Protein AF-A0A6C0CQD2-F1 (afdb_monomer_lite)

Organism: NCBI:txid1070528

Foldseek 3Di:
DPPPVVVVVVVVVVVVCCVVVVVVVVVVVVVCCCVVPPVDPVVVVVVVVVVVVVVVVVVVVVVVVVCVVCVVVCCVVPPPQADQQKFFAALQDTPDTDHPVCLVVDDPPPDPDQTQKMWGFDADPVHNVATEIAIDRDPVPPDPDDKDFFPKDWPWKWKDFPPDDIDTQDCPPPGHQRIAFHKAPAPSNCSNRPVPDDPVGKMKMWTQIPVRDIDIDINQWIWGGHNVGIDIDGNDPPPPPVPVVVVVVVVVVVVPDPPPPDDDDDDDD

Sequence (269 aa):
MSSNHTETMNQSLHEFFYTVGVATTTGIAYYIWNNFYPITLNRLITDTAWWAVRCQTRATMMYERVENILYPWVTVVLPEKERPDVRFYLNGVEVSSMSYLEALKYEEDDFSEEYNKVTYEIYDDNNKSDKLVMIRDSVNDIMDKGLKKSNVHFISVSLKREGKDDVDIDMSSKGNIYMIGNELFSESFLGWILPDIDLSEDYTISTIDDNVNMVSFSKNQYIVLNENGYDVKTLESKENDEDTEAKKEMEKNNSGLFSWFNTNKAKDE

Radius of gyration: 43.25 Å; chains: 1; bounding box: 119×68×142 Å

pLDDT: mean 73.48, std 16.29, range [35.09, 93.69]

Structure (mmCIF, N/CA/C/O backbone):
data_AF-A0A6C0CQD2-F1
#
_entry.id   AF-A0A6C0CQD2-F1
#
loop_
_atom_site.group_PDB
_atom_site.id
_atom_site.type_symbol
_atom_site.label_atom_id
_atom_site.label_alt_id
_atom_site.label_comp_id
_atom_site.label_asym_id
_atom_site.label_entity_id
_atom_site.label_seq_id
_atom_site.pdbx_PDB_ins_code
_atom_site.Cartn_x
_atom_site.Cartn_y
_atom_site.Cartn_z
_atom_site.occupancy
_atom_site.B_iso_or_equiv
_atom_site.auth_seq_id
_atom_site.auth_comp_id
_atom_site.auth_asym_id
_atom_site.auth_atom_id
_atom_site.pdbx_PDB_model_num
ATOM 1 N N . MET A 1 1 ? 52.582 28.731 -96.181 1.00 54.31 1 MET A N 1
ATOM 2 C CA . MET A 1 1 ? 53.256 28.607 -94.868 1.00 54.31 1 MET A CA 1
ATOM 3 C C . MET A 1 1 ? 52.682 29.638 -93.890 1.00 54.31 1 MET A C 1
ATOM 5 O O . MET A 1 1 ? 53.340 30.625 -93.609 1.00 54.31 1 MET A O 1
ATOM 9 N N . SER A 1 2 ? 51.442 29.460 -93.412 1.00 54.22 2 SER A N 1
ATOM 10 C CA . SER A 1 2 ? 50.810 30.407 -92.463 1.00 54.22 2 SER A CA 1
ATOM 11 C C . SER A 1 2 ? 49.920 29.737 -91.401 1.00 54.22 2 SER A C 1
ATOM 13 O O . SER A 1 2 ? 49.306 30.439 -90.608 1.00 54.22 2 SER A O 1
ATOM 15 N N . SER A 1 3 ? 49.838 28.401 -91.356 1.00 55.06 3 SER A N 1
ATOM 16 C CA . SER A 1 3 ? 48.977 27.671 -90.406 1.00 55.06 3 SER A CA 1
ATOM 17 C C . SER A 1 3 ? 49.651 27.371 -89.060 1.00 55.06 3 SER A C 1
ATOM 19 O O . SER A 1 3 ? 48.969 27.281 -88.046 1.00 55.06 3 SER A O 1
ATOM 21 N N . ASN A 1 4 ? 50.986 27.278 -89.014 1.00 57.78 4 ASN A N 1
ATOM 22 C CA . ASN A 1 4 ? 51.699 26.851 -87.799 1.00 57.78 4 ASN A CA 1
ATOM 23 C C . ASN A 1 4 ? 51.739 27.925 -86.693 1.00 57.78 4 ASN A C 1
ATOM 25 O O . ASN A 1 4 ? 51.901 27.598 -85.519 1.00 57.78 4 ASN A O 1
ATOM 29 N N . HIS A 1 5 ? 51.583 29.208 -87.038 1.00 55.22 5 HIS A N 1
ATOM 30 C CA . HIS A 1 5 ? 51.626 30.294 -86.050 1.00 55.22 5 HIS A CA 1
ATOM 31 C C . HIS A 1 5 ? 50.307 30.467 -85.281 1.00 55.22 5 HIS A C 1
ATOM 33 O O . HIS A 1 5 ? 50.321 30.889 -84.130 1.00 55.22 5 HIS A O 1
ATOM 39 N N . THR A 1 6 ? 49.172 30.111 -85.883 1.00 59.56 6 THR A N 1
ATOM 40 C CA . THR A 1 6 ? 47.850 30.193 -85.240 1.00 59.56 6 THR A CA 1
ATOM 41 C C . THR A 1 6 ? 47.569 29.013 -84.309 1.00 59.56 6 THR A C 1
ATOM 43 O O . THR A 1 6 ? 46.935 29.196 -83.274 1.00 59.56 6 THR A O 1
ATOM 46 N N . GLU A 1 7 ? 48.071 27.814 -84.620 1.00 60.59 7 GLU A N 1
ATOM 47 C CA . GLU A 1 7 ? 47.901 26.638 -83.749 1.00 60.59 7 GLU A CA 1
ATOM 48 C C . GLU A 1 7 ? 48.719 26.748 -82.455 1.00 60.59 7 GLU A C 1
ATOM 50 O O . GLU A 1 7 ? 48.201 26.489 -81.370 1.00 60.59 7 GLU A O 1
ATOM 55 N N . THR A 1 8 ? 49.960 27.230 -82.546 1.00 60.28 8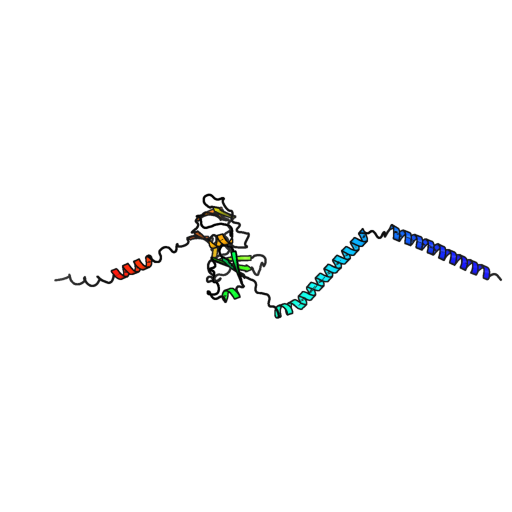 THR A N 1
ATOM 56 C CA . THR A 1 8 ? 50.834 27.465 -81.381 1.00 60.28 8 THR A CA 1
ATOM 57 C C . THR A 1 8 ? 50.307 28.586 -80.473 1.00 60.28 8 THR A C 1
ATOM 59 O O . THR A 1 8 ? 50.384 28.499 -79.244 1.00 60.28 8 THR A O 1
ATOM 62 N N . MET A 1 9 ? 49.687 29.618 -81.055 1.00 61.53 9 MET A N 1
ATOM 63 C CA . MET A 1 9 ? 49.041 30.694 -80.298 1.00 61.53 9 MET A CA 1
ATOM 64 C C . MET A 1 9 ? 47.769 30.214 -79.574 1.00 61.53 9 MET A C 1
ATOM 66 O O . MET A 1 9 ? 47.534 30.596 -78.431 1.00 61.53 9 MET A O 1
ATOM 70 N N . ASN A 1 10 ? 46.980 29.323 -80.183 1.00 68.44 10 ASN A N 1
ATOM 71 C CA . ASN A 1 10 ? 45.805 28.734 -79.531 1.00 68.44 10 ASN A CA 1
ATOM 72 C C . ASN A 1 10 ? 46.169 27.756 -78.405 1.00 68.44 10 ASN A C 1
ATOM 74 O O . ASN A 1 10 ? 45.485 27.738 -77.384 1.00 68.44 10 ASN A O 1
ATOM 78 N N . GLN A 1 11 ? 47.246 26.978 -78.552 1.00 72.31 11 GLN A N 1
ATOM 79 C CA . GLN A 1 11 ? 47.722 26.087 -77.486 1.00 72.31 11 GLN A CA 1
ATOM 80 C C . GLN A 1 11 ? 48.218 26.867 -76.266 1.00 72.31 11 GLN A C 1
ATOM 82 O O . GLN A 1 11 ? 47.790 26.588 -75.151 1.00 72.31 11 GLN A O 1
ATOM 87 N N . SER A 1 12 ? 49.033 27.903 -76.475 1.00 72.62 12 SER A N 1
ATOM 88 C CA . SER A 1 12 ? 49.524 28.746 -75.374 1.00 72.62 12 SER A CA 1
ATOM 89 C C . SER A 1 12 ? 48.408 29.533 -74.674 1.00 72.62 12 SER A C 1
ATOM 91 O O . SER A 1 12 ? 48.418 29.652 -73.450 1.00 72.62 12 SER A O 1
ATOM 93 N N . LEU A 1 13 ? 47.400 30.012 -75.414 1.00 74.75 13 LEU A N 1
ATOM 94 C CA . LEU A 1 13 ? 46.207 30.615 -74.813 1.00 74.75 13 LEU A CA 1
ATOM 95 C C . LEU A 1 13 ? 45.391 29.593 -74.017 1.00 74.75 13 LEU A C 1
ATOM 97 O O . LEU A 1 13 ? 44.947 29.903 -72.914 1.00 74.75 13 LEU A O 1
ATOM 101 N N . HIS A 1 14 ? 45.210 28.377 -74.533 1.00 77.00 14 HIS A N 1
ATOM 102 C CA . HIS A 1 14 ? 44.484 27.327 -73.824 1.00 77.00 14 HIS A CA 1
ATOM 103 C C . HIS A 1 14 ? 45.193 26.916 -72.527 1.00 77.00 14 HIS A C 1
ATOM 105 O O . HIS A 1 14 ? 44.550 26.842 -71.482 1.00 77.00 14 HIS A O 1
ATOM 111 N N . GLU A 1 15 ? 46.514 26.738 -72.561 1.00 77.69 15 GLU A N 1
ATOM 112 C CA . GLU A 1 15 ? 47.328 26.446 -71.376 1.00 77.69 15 GLU A CA 1
ATOM 113 C C . GLU A 1 15 ? 47.281 27.586 -70.353 1.00 77.69 15 GLU A C 1
ATOM 115 O O . GLU A 1 15 ? 47.151 27.336 -69.152 1.00 77.69 15 GLU A O 1
ATOM 120 N N . PHE A 1 16 ? 47.300 28.841 -70.807 1.00 80.56 16 PHE A N 1
ATOM 121 C CA . PHE A 1 16 ? 47.148 30.006 -69.937 1.00 80.56 16 PHE A CA 1
ATOM 122 C C . PHE A 1 16 ? 45.762 30.059 -69.276 1.00 80.56 16 PHE A C 1
ATOM 124 O O . PHE A 1 16 ? 45.661 30.224 -68.061 1.00 80.56 16 PHE A O 1
ATOM 131 N N . PHE A 1 17 ? 44.679 29.856 -70.033 1.00 79.06 17 PHE A N 1
ATOM 132 C CA . PHE A 1 17 ? 43.324 29.821 -69.473 1.00 79.06 17 PHE A CA 1
ATOM 133 C C . PHE A 1 17 ? 43.101 28.628 -68.548 1.00 79.06 17 PHE A C 1
ATOM 135 O O . PHE A 1 17 ? 42.403 28.766 -67.547 1.00 79.06 17 PHE A O 1
ATOM 142 N N . TYR A 1 18 ? 43.701 27.475 -68.838 1.00 79.75 18 TYR A N 1
ATOM 143 C CA . TYR A 1 18 ? 43.581 26.306 -67.978 1.00 79.75 18 TYR A CA 1
ATOM 144 C C . TYR A 1 18 ? 44.344 26.514 -66.670 1.00 79.75 18 TYR A C 1
ATOM 146 O O . TYR A 1 18 ? 43.794 26.307 -65.597 1.00 79.75 18 TYR A O 1
ATOM 154 N N . THR A 1 19 ? 45.580 27.005 -66.727 1.00 80.19 19 THR A N 1
ATOM 155 C CA . THR A 1 19 ? 46.384 27.242 -65.519 1.00 80.19 19 THR A CA 1
ATOM 156 C C . THR A 1 19 ? 45.812 28.363 -64.659 1.00 80.19 19 THR A C 1
ATOM 158 O O . THR A 1 19 ? 45.581 28.158 -63.469 1.00 80.19 19 THR A O 1
ATOM 161 N N . VAL A 1 20 ? 45.507 29.524 -65.243 1.00 83.62 20 VAL A N 1
ATOM 162 C CA . VAL A 1 20 ? 44.958 30.665 -64.497 1.00 83.62 20 VAL A CA 1
ATOM 163 C C . VAL A 1 20 ? 43.510 30.406 -64.089 1.00 83.62 20 VAL A C 1
ATOM 165 O O . VAL A 1 20 ? 43.133 30.686 -62.952 1.00 83.62 20 VAL A O 1
ATOM 168 N N . GLY A 1 21 ? 42.695 29.824 -64.968 1.00 83.88 21 GLY A N 1
ATOM 169 C CA . GLY A 1 21 ? 41.295 29.501 -64.692 1.00 83.88 21 GLY A CA 1
ATOM 170 C C . GLY A 1 21 ? 41.139 28.424 -63.620 1.00 83.88 21 GLY A C 1
ATOM 171 O O . GLY A 1 21 ? 40.360 28.603 -62.685 1.00 83.88 21 GLY A O 1
ATOM 172 N N . VAL A 1 22 ? 41.915 27.338 -63.680 1.00 83.94 22 VAL A N 1
ATOM 173 C CA . VAL A 1 22 ? 41.885 26.293 -62.643 1.00 83.94 22 VAL A CA 1
ATOM 174 C C . VAL A 1 22 ? 42.477 26.810 -61.334 1.00 83.94 22 VAL A C 1
ATOM 176 O O . VAL A 1 22 ? 41.892 26.573 -60.280 1.00 83.94 22 VAL A O 1
ATOM 179 N N . ALA A 1 23 ? 43.575 27.572 -61.358 1.00 81.50 23 ALA A N 1
ATOM 180 C CA . ALA A 1 23 ? 44.154 28.129 -60.133 1.00 81.50 23 ALA A CA 1
ATOM 181 C C . ALA A 1 23 ? 43.205 29.118 -59.436 1.00 81.50 23 ALA A C 1
ATOM 183 O O . ALA A 1 23 ? 43.044 29.065 -58.217 1.00 81.50 23 ALA A O 1
ATOM 184 N N . THR A 1 24 ? 42.529 29.986 -60.193 1.00 85.31 24 THR A N 1
ATOM 185 C CA . THR A 1 24 ? 41.573 30.957 -59.635 1.00 85.31 24 THR A CA 1
ATOM 186 C C . THR A 1 24 ? 40.305 30.284 -59.124 1.00 85.31 24 THR A C 1
ATOM 188 O O . THR A 1 24 ? 39.881 30.571 -58.006 1.00 85.31 24 THR A O 1
ATOM 191 N N . THR A 1 25 ? 39.728 29.342 -59.873 1.00 83.75 25 THR A N 1
ATOM 192 C CA . THR A 1 25 ? 38.547 28.588 -59.415 1.00 83.75 25 THR A CA 1
ATOM 193 C C . THR A 1 25 ? 38.855 27.722 -58.197 1.00 83.75 25 THR A C 1
ATOM 195 O O . THR A 1 25 ? 38.071 27.714 -57.250 1.00 83.75 25 THR A O 1
ATOM 198 N N . THR A 1 26 ? 40.023 27.077 -58.153 1.00 83.25 26 THR A N 1
ATOM 199 C CA . THR A 1 26 ? 40.477 26.315 -56.979 1.00 83.25 26 THR A CA 1
ATOM 200 C C . THR A 1 26 ? 40.723 27.236 -55.784 1.00 83.25 26 THR A C 1
ATOM 202 O O . THR A 1 26 ? 40.314 26.913 -54.673 1.00 83.25 26 THR A O 1
ATOM 205 N N . GLY A 1 27 ? 41.321 28.413 -55.998 1.00 83.38 27 GLY A N 1
ATOM 206 C CA . GLY A 1 27 ? 41.523 29.415 -54.950 1.00 83.38 27 GLY A CA 1
ATOM 207 C C . GLY A 1 27 ? 40.209 29.938 -54.363 1.00 83.38 27 GLY A C 1
ATOM 208 O O . GLY A 1 27 ? 40.076 30.029 -53.144 1.00 83.38 27 GLY A O 1
ATOM 209 N N . ILE A 1 28 ? 39.211 30.210 -55.211 1.00 84.62 28 ILE A N 1
ATOM 210 C CA . ILE A 1 28 ? 37.869 30.632 -54.783 1.00 84.62 28 ILE A CA 1
ATOM 211 C C . ILE A 1 28 ? 37.155 29.493 -54.050 1.00 84.62 28 ILE A C 1
ATOM 213 O O . ILE A 1 28 ? 36.596 29.720 -52.980 1.00 84.62 28 ILE A O 1
ATOM 217 N N . ALA A 1 29 ? 37.203 28.265 -54.570 1.00 81.38 29 ALA A N 1
ATOM 218 C CA . ALA A 1 29 ? 36.599 27.104 -53.921 1.00 81.38 29 ALA A CA 1
ATOM 219 C C . ALA A 1 29 ? 37.232 26.825 -52.548 1.00 81.38 29 ALA A C 1
ATOM 221 O O . ALA A 1 29 ? 36.513 26.600 -51.578 1.00 81.38 29 ALA A O 1
ATOM 222 N N . TYR A 1 30 ? 38.561 26.914 -52.441 1.00 79.06 30 TYR A N 1
ATOM 223 C CA . TYR A 1 30 ? 39.285 26.772 -51.178 1.00 79.06 30 TYR A CA 1
ATOM 224 C C . TYR A 1 30 ? 38.938 27.893 -50.194 1.00 79.06 30 TYR A C 1
ATOM 226 O O . TYR A 1 30 ? 38.686 27.632 -49.019 1.00 79.06 30 TYR A O 1
ATOM 234 N N . TYR A 1 31 ? 38.857 29.138 -50.668 1.00 79.88 31 TYR A N 1
ATOM 235 C CA . TYR A 1 31 ? 38.434 30.273 -49.852 1.00 79.88 31 TYR A CA 1
ATOM 236 C C . TYR A 1 31 ? 36.998 30.099 -49.340 1.00 79.88 31 TYR A C 1
ATOM 238 O O . TYR A 1 31 ? 36.743 30.329 -48.158 1.00 79.88 31 TYR A O 1
ATOM 246 N N . ILE A 1 32 ? 36.072 29.647 -50.190 1.00 77.81 32 ILE A N 1
ATOM 247 C CA . ILE A 1 32 ? 34.683 29.376 -49.804 1.00 77.81 32 ILE A CA 1
ATOM 248 C C . ILE A 1 32 ? 34.623 28.232 -48.790 1.00 77.81 32 ILE A C 1
ATOM 250 O O . ILE A 1 32 ? 33.962 28.363 -47.764 1.00 77.81 32 ILE A O 1
ATOM 254 N N . TRP A 1 33 ? 35.343 27.137 -49.034 1.00 72.50 33 TRP A N 1
ATOM 255 C CA . TRP A 1 33 ? 35.413 26.003 -48.115 1.00 72.50 33 TRP A CA 1
ATOM 256 C C . TRP A 1 33 ? 35.926 26.431 -46.737 1.00 72.50 33 TRP A C 1
ATOM 258 O O . TRP A 1 33 ? 35.296 26.143 -45.724 1.00 72.50 33 TRP A O 1
ATOM 268 N N . ASN A 1 34 ? 37.015 27.197 -46.691 1.00 70.38 34 ASN A N 1
ATOM 269 C CA . ASN A 1 34 ? 37.644 27.580 -45.432 1.00 70.38 34 ASN A CA 1
ATOM 270 C C . ASN A 1 34 ? 36.845 28.645 -44.651 1.00 70.38 34 ASN A C 1
ATOM 272 O O . ASN A 1 34 ? 36.877 28.651 -43.424 1.00 70.38 34 ASN A O 1
ATOM 276 N N . ASN A 1 35 ? 36.108 29.532 -45.337 1.00 70.19 35 ASN A N 1
ATOM 277 C CA . ASN A 1 35 ? 35.350 30.612 -44.686 1.00 70.19 35 ASN A CA 1
ATOM 278 C C . ASN A 1 35 ? 33.881 30.266 -44.400 1.00 70.19 35 ASN A C 1
ATOM 280 O O . ASN A 1 35 ? 33.349 30.705 -43.384 1.00 70.19 35 ASN A O 1
ATOM 284 N N . PHE A 1 36 ? 33.213 29.489 -45.261 1.00 66.00 36 PHE A N 1
ATOM 285 C CA . PHE A 1 36 ? 31.803 29.113 -45.074 1.00 66.00 36 PHE A CA 1
ATOM 286 C C . PHE A 1 36 ? 31.624 27.739 -44.417 1.00 66.00 36 PHE A C 1
ATOM 288 O O . PHE A 1 36 ? 30.579 27.486 -43.815 1.00 66.00 36 PHE A O 1
ATOM 295 N N . TYR A 1 37 ? 32.637 26.868 -44.477 1.00 63.34 37 TYR A N 1
ATOM 296 C CA . TYR A 1 37 ? 32.656 25.577 -43.784 1.00 63.34 37 TYR A CA 1
ATOM 297 C C . TYR A 1 37 ? 33.867 25.454 -42.850 1.00 63.34 37 TYR A C 1
ATOM 299 O O . TYR A 1 37 ? 34.624 24.485 -42.962 1.00 63.34 37 TYR A O 1
ATOM 307 N N . PRO A 1 38 ? 34.067 26.374 -41.884 1.00 63.31 38 PRO A N 1
ATOM 308 C CA . PRO A 1 38 ? 35.044 26.111 -40.847 1.00 63.31 38 PRO A CA 1
ATOM 309 C C . PRO A 1 38 ? 34.589 24.835 -40.134 1.00 63.31 38 PRO A C 1
ATOM 311 O O . PRO A 1 38 ? 33.456 24.755 -39.640 1.00 63.31 38 PRO A O 1
ATOM 314 N N . ILE A 1 39 ? 35.451 23.814 -40.126 1.00 61.75 39 ILE A N 1
ATOM 315 C CA . ILE A 1 39 ? 35.288 22.611 -39.304 1.00 61.75 39 ILE A CA 1
ATOM 316 C C . ILE A 1 39 ? 35.406 23.086 -37.856 1.00 61.75 39 ILE A C 1
ATOM 318 O O . ILE A 1 39 ? 36.454 23.039 -37.221 1.00 61.75 39 ILE A O 1
ATOM 322 N N . THR A 1 40 ? 34.326 23.677 -37.365 1.00 69.44 40 THR A N 1
ATOM 323 C CA . THR A 1 40 ? 34.202 24.133 -35.996 1.00 69.44 40 THR A CA 1
ATOM 324 C C . THR A 1 40 ? 33.937 22.903 -35.154 1.00 69.44 40 THR A C 1
ATOM 326 O O . THR A 1 40 ? 33.114 22.054 -35.509 1.00 69.44 40 THR A O 1
ATOM 329 N N . LEU A 1 41 ? 34.624 22.819 -34.018 1.00 66.12 41 LEU A N 1
ATOM 330 C CA . LEU A 1 41 ? 34.423 21.770 -33.021 1.00 66.12 41 LEU A CA 1
ATOM 331 C C . LEU A 1 41 ? 32.923 21.561 -32.731 1.00 66.12 41 LEU A C 1
ATOM 333 O O . LEU A 1 41 ? 32.447 20.434 -32.676 1.00 66.12 41 LEU A O 1
ATOM 337 N N . ASN A 1 42 ? 32.162 22.656 -32.662 1.00 71.88 42 ASN A N 1
ATOM 338 C CA . ASN A 1 42 ? 30.722 22.647 -32.412 1.00 71.88 42 ASN A CA 1
ATOM 339 C C . ASN A 1 42 ? 29.925 21.869 -33.467 1.00 71.88 42 ASN A C 1
ATOM 341 O O . ASN A 1 42 ? 28.989 21.153 -33.114 1.00 71.88 42 ASN A O 1
ATOM 345 N N . ARG A 1 43 ? 30.289 21.961 -34.752 1.00 76.31 43 ARG A N 1
ATOM 346 C CA . ARG A 1 43 ? 29.594 21.223 -35.813 1.00 76.31 43 ARG A CA 1
ATOM 347 C C . ARG A 1 43 ? 29.916 19.733 -35.757 1.00 76.31 43 ARG A C 1
ATOM 349 O O . ARG A 1 43 ? 29.001 18.926 -35.843 1.00 76.31 43 ARG A O 1
ATOM 356 N N . LEU A 1 44 ? 31.179 19.378 -35.508 1.00 79.88 44 LEU A N 1
ATOM 357 C CA . LEU A 1 44 ? 31.588 17.984 -35.310 1.00 79.88 44 LEU A CA 1
ATOM 358 C C . LEU A 1 44 ? 30.870 17.354 -34.106 1.00 79.88 44 LEU A C 1
ATOM 360 O O . LEU A 1 44 ? 30.371 16.235 -34.204 1.00 79.88 44 LEU A O 1
ATOM 364 N N . ILE A 1 45 ? 30.772 18.088 -32.992 1.00 77.75 45 ILE A N 1
ATOM 365 C CA . ILE A 1 45 ? 30.024 17.664 -31.800 1.00 77.75 45 ILE A CA 1
ATOM 366 C C . ILE A 1 45 ? 28.549 17.451 -32.149 1.00 77.75 45 ILE A C 1
ATOM 368 O O . ILE A 1 45 ? 27.978 16.422 -31.796 1.00 77.75 45 ILE A O 1
ATOM 372 N N . THR A 1 46 ? 27.945 18.388 -32.884 1.00 85.62 46 THR A N 1
ATOM 373 C CA . THR A 1 46 ? 26.529 18.316 -33.274 1.00 85.62 46 THR A CA 1
ATOM 374 C C . THR A 1 46 ? 26.253 17.120 -34.190 1.00 85.62 46 THR A C 1
ATOM 376 O O . THR A 1 46 ? 25.310 16.368 -33.948 1.00 85.62 46 THR A O 1
ATOM 379 N N . ASP A 1 47 ? 27.091 16.891 -35.202 1.00 86.44 47 ASP A N 1
ATOM 380 C CA . ASP A 1 47 ? 26.946 15.761 -36.125 1.00 86.44 47 ASP A CA 1
ATOM 381 C C . ASP A 1 47 ? 27.158 14.417 -35.409 1.00 86.44 47 ASP A C 1
ATOM 383 O O . ASP A 1 47 ? 26.414 13.462 -35.641 1.00 86.44 47 ASP A O 1
ATOM 387 N N . THR A 1 48 ? 28.115 14.356 -34.477 1.00 87.12 48 THR A N 1
ATOM 388 C CA . THR A 1 48 ? 28.365 13.163 -33.651 1.00 87.12 48 THR A CA 1
ATOM 389 C C . THR A 1 48 ? 27.181 12.868 -32.729 1.00 87.12 48 THR A C 1
ATOM 391 O O . THR A 1 48 ? 26.738 11.722 -32.649 1.00 87.12 48 THR A O 1
ATOM 394 N N . ALA A 1 49 ? 26.615 13.894 -32.085 1.00 90.25 49 ALA A N 1
ATOM 395 C CA . ALA A 1 49 ? 25.426 13.757 -31.247 1.00 90.25 49 ALA A CA 1
ATOM 396 C C . ALA A 1 49 ? 24.220 13.257 -32.060 1.00 90.25 49 ALA A C 1
ATOM 398 O O . ALA A 1 49 ? 23.536 12.321 -31.645 1.00 90.25 49 ALA A O 1
ATOM 399 N N . TRP A 1 50 ? 24.001 13.800 -33.261 1.00 92.88 50 TRP A N 1
ATOM 400 C CA . TRP A 1 50 ? 22.951 13.324 -34.165 1.00 92.88 50 TRP A CA 1
ATOM 401 C C . TRP A 1 50 ? 23.127 11.862 -34.566 1.00 92.88 50 TRP A C 1
ATOM 403 O O . TRP A 1 50 ? 22.150 11.110 -34.637 1.00 92.88 50 TRP A O 1
ATOM 413 N N . TRP A 1 51 ? 24.363 11.447 -34.830 1.00 93.69 51 TRP A N 1
ATOM 414 C CA . TRP A 1 51 ? 24.658 10.063 -35.176 1.00 93.69 51 TRP A CA 1
ATOM 415 C C . TRP A 1 51 ? 24.434 9.119 -33.990 1.00 93.69 51 TRP A C 1
ATOM 417 O O . TRP A 1 51 ? 23.834 8.058 -34.162 1.00 93.69 51 TRP A O 1
ATOM 427 N N . ALA A 1 52 ? 24.825 9.535 -32.783 1.00 92.88 52 ALA A N 1
ATOM 428 C CA . ALA A 1 52 ? 24.584 8.788 -31.553 1.00 92.88 52 ALA A CA 1
ATOM 429 C C . ALA A 1 52 ? 23.082 8.576 -31.302 1.00 92.88 52 ALA A C 1
ATOM 431 O O . ALA A 1 52 ? 22.652 7.439 -31.107 1.00 92.88 52 ALA A O 1
ATOM 432 N N . VAL A 1 53 ? 22.269 9.633 -31.421 1.00 91.94 53 VAL A N 1
ATOM 433 C CA . VAL A 1 53 ? 20.804 9.547 -31.274 1.00 91.94 53 VAL A CA 1
ATOM 434 C C . VAL A 1 53 ? 20.195 8.607 -32.319 1.00 91.94 53 VAL A C 1
ATOM 436 O O . VAL A 1 53 ? 19.344 7.774 -31.996 1.00 91.94 53 VAL A O 1
ATOM 439 N N . ARG A 1 54 ? 20.650 8.677 -33.578 1.00 93.06 54 ARG A N 1
ATOM 440 C CA . ARG A 1 54 ? 20.188 7.762 -34.636 1.00 93.06 54 ARG A CA 1
ATOM 441 C C . ARG A 1 54 ? 20.536 6.306 -34.338 1.00 93.06 54 ARG A C 1
ATOM 443 O O . ARG A 1 54 ? 19.694 5.434 -34.555 1.00 93.06 54 ARG A O 1
ATOM 450 N N . CYS A 1 55 ? 21.743 6.039 -33.846 1.00 92.69 55 CYS A N 1
ATOM 451 C CA . CYS A 1 55 ? 22.149 4.698 -33.435 1.00 92.69 55 CYS A CA 1
ATOM 452 C C . CYS A 1 55 ? 21.324 4.182 -32.267 1.00 92.69 55 CYS A C 1
ATOM 454 O O . CYS A 1 55 ? 20.816 3.069 -32.352 1.00 92.69 55 CYS A O 1
ATOM 456 N N . GLN A 1 56 ? 21.131 4.992 -31.228 1.00 93.44 56 GLN A N 1
ATOM 457 C CA . GLN A 1 56 ? 20.307 4.629 -30.079 1.00 93.44 56 GLN A CA 1
ATOM 458 C C . GLN A 1 56 ? 18.876 4.293 -30.509 1.00 93.44 56 GL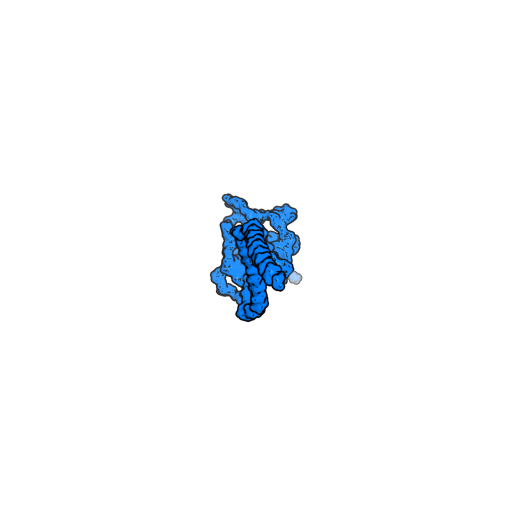N A C 1
ATOM 460 O O . GLN A 1 56 ? 18.340 3.256 -30.127 1.00 93.44 56 GLN A O 1
ATOM 465 N N . THR A 1 57 ? 18.281 5.121 -31.371 1.00 91.19 57 THR A N 1
ATOM 466 C CA . THR A 1 57 ? 16.920 4.894 -31.878 1.00 91.19 57 THR A CA 1
ATOM 467 C C . THR A 1 57 ? 16.832 3.578 -32.654 1.00 91.19 57 THR A C 1
ATOM 469 O O . THR A 1 57 ? 15.936 2.772 -32.418 1.00 91.19 57 THR A O 1
ATOM 472 N N . ARG A 1 58 ? 17.791 3.311 -33.553 1.00 92.50 58 ARG A N 1
ATOM 473 C CA . ARG A 1 58 ? 17.829 2.055 -34.320 1.00 92.50 58 ARG A CA 1
ATOM 474 C C . ARG A 1 58 ? 18.086 0.833 -33.443 1.00 92.50 58 ARG A C 1
ATOM 476 O O . ARG A 1 58 ? 17.474 -0.201 -33.681 1.00 92.50 58 ARG A O 1
ATOM 483 N N . ALA A 1 59 ? 18.968 0.949 -32.454 1.00 92.75 59 ALA A N 1
ATOM 484 C CA . ALA A 1 59 ? 19.247 -0.117 -31.500 1.00 92.75 59 ALA A CA 1
ATOM 485 C C . ALA A 1 59 ? 18.002 -0.446 -30.669 1.00 92.75 59 ALA A C 1
ATOM 487 O O . ALA A 1 59 ? 17.680 -1.617 -30.520 1.00 92.75 59 ALA A O 1
ATOM 488 N N . THR A 1 60 ? 17.260 0.573 -30.225 1.00 89.25 60 THR A N 1
ATOM 489 C CA . THR A 1 60 ? 15.999 0.402 -29.482 1.00 89.25 60 THR A CA 1
ATOM 490 C C . THR A 1 60 ? 14.951 -0.308 -30.341 1.00 89.25 60 THR A C 1
ATOM 492 O O . THR A 1 60 ? 14.424 -1.337 -29.939 1.00 89.25 60 THR A O 1
ATOM 495 N N . MET A 1 61 ? 14.740 0.143 -31.584 1.00 90.25 61 MET A N 1
ATOM 496 C CA . MET A 1 61 ? 13.821 -0.527 -3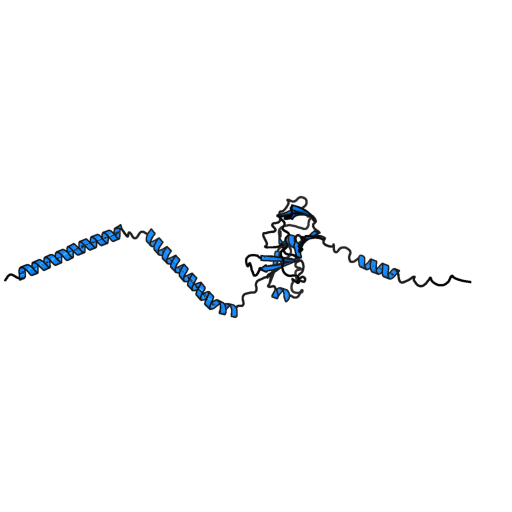2.518 1.00 90.25 61 MET A CA 1
ATOM 497 C C . MET A 1 61 ? 14.234 -1.975 -32.828 1.00 90.25 61 MET A C 1
ATOM 499 O O . MET A 1 61 ? 13.387 -2.838 -33.054 1.00 90.25 61 MET A O 1
ATOM 503 N N . MET A 1 62 ? 15.539 -2.251 -32.904 1.00 93.25 62 MET A N 1
ATOM 504 C CA . MET A 1 62 ? 16.044 -3.605 -33.127 1.00 93.25 62 MET A CA 1
ATOM 505 C C . MET A 1 62 ? 15.849 -4.482 -31.889 1.00 93.25 62 MET A C 1
ATOM 507 O O . MET A 1 62 ? 15.432 -5.627 -32.039 1.00 93.25 62 MET A O 1
ATOM 511 N N . TYR A 1 63 ? 16.102 -3.940 -30.696 1.00 92.19 63 TYR A N 1
ATOM 512 C CA . TYR A 1 63 ? 15.851 -4.601 -29.420 1.00 92.19 63 TYR A CA 1
ATOM 513 C C . TYR A 1 63 ? 14.378 -4.994 -29.294 1.00 92.19 63 TYR A C 1
ATOM 515 O O . TYR A 1 63 ? 14.095 -6.175 -29.150 1.00 92.19 63 TYR A O 1
ATOM 523 N N . GLU A 1 64 ? 13.450 -4.055 -29.496 1.00 87.94 64 GLU A N 1
ATOM 524 C CA . GLU A 1 64 ? 12.006 -4.324 -29.438 1.00 87.94 64 GLU A CA 1
ATOM 525 C C . GLU A 1 64 ? 11.579 -5.405 -30.442 1.00 87.94 64 GLU A C 1
ATOM 527 O O . GLU A 1 64 ? 10.739 -6.252 -30.146 1.00 87.94 64 GLU A O 1
ATOM 532 N N . ARG A 1 65 ? 12.154 -5.425 -31.652 1.00 90.19 65 ARG A N 1
ATOM 533 C CA . ARG A 1 65 ? 11.861 -6.485 -32.633 1.00 90.19 65 ARG A CA 1
ATOM 534 C C . ARG A 1 65 ? 12.372 -7.846 -32.185 1.00 90.19 65 ARG A C 1
ATOM 536 O O . ARG A 1 65 ? 11.662 -8.833 -32.346 1.00 90.19 65 ARG A O 1
ATOM 543 N N . VAL A 1 66 ? 13.602 -7.905 -31.681 1.00 88.50 66 VAL A N 1
ATOM 544 C CA . VAL A 1 66 ? 14.206 -9.151 -31.198 1.00 88.50 66 VAL A CA 1
ATOM 545 C C . VAL A 1 66 ? 13.434 -9.668 -29.989 1.00 88.50 66 VAL A C 1
ATOM 547 O O . VAL A 1 66 ? 13.084 -10.842 -29.959 1.00 88.50 66 VAL A O 1
ATOM 550 N N . GLU A 1 67 ? 13.100 -8.788 -29.050 1.00 86.25 67 GLU A N 1
ATOM 551 C CA . GLU A 1 67 ? 12.273 -9.093 -27.889 1.00 86.25 67 GLU A CA 1
ATOM 552 C C . GLU A 1 67 ? 10.915 -9.649 -28.316 1.00 86.25 67 GLU A C 1
ATOM 554 O O . GLU A 1 67 ? 10.581 -10.755 -27.920 1.00 86.25 67 GLU A O 1
ATOM 559 N N . ASN A 1 68 ? 10.182 -8.986 -29.215 1.00 84.62 68 ASN A N 1
ATOM 560 C CA . ASN A 1 68 ? 8.880 -9.475 -29.688 1.00 84.62 68 ASN A CA 1
ATOM 561 C C . ASN A 1 68 ? 8.950 -10.834 -30.409 1.00 84.62 68 ASN A C 1
ATOM 563 O O . ASN A 1 68 ? 8.012 -11.625 -30.331 1.00 84.62 68 ASN A O 1
ATOM 567 N N . ILE A 1 69 ? 10.046 -11.121 -31.119 1.00 88.88 69 ILE A N 1
ATOM 568 C CA . ILE A 1 69 ? 10.252 -12.424 -31.772 1.00 88.88 69 ILE A CA 1
ATOM 569 C C . ILE A 1 69 ? 10.555 -13.509 -30.735 1.00 88.88 69 ILE A C 1
ATOM 571 O O . ILE A 1 69 ? 10.099 -14.643 -30.886 1.00 88.88 69 ILE A O 1
ATOM 575 N N . LEU A 1 70 ? 11.337 -13.182 -29.705 1.00 85.00 70 LEU A N 1
ATOM 576 C CA . LEU A 1 70 ? 11.773 -14.130 -28.682 1.00 85.00 70 LEU A CA 1
ATOM 577 C C . LEU A 1 70 ? 10.756 -14.305 -27.552 1.00 85.00 70 LEU A C 1
ATOM 579 O O . LEU A 1 70 ? 10.722 -15.374 -26.953 1.00 85.00 70 LEU A O 1
ATOM 583 N N . TYR A 1 71 ? 9.912 -13.312 -27.280 1.00 80.31 71 TYR A N 1
ATOM 584 C CA . TYR A 1 71 ? 8.969 -13.292 -26.161 1.00 80.31 71 TYR A CA 1
ATOM 585 C C . TYR A 1 71 ? 8.057 -14.534 -26.108 1.00 80.31 71 TYR A C 1
ATOM 587 O O . TYR A 1 71 ? 7.968 -15.146 -25.042 1.00 80.31 71 TYR A O 1
ATOM 595 N N . PRO A 1 72 ? 7.478 -15.028 -27.225 1.00 80.62 72 PRO A N 1
ATOM 596 C CA . PRO A 1 72 ? 6.707 -16.275 -27.215 1.00 80.62 72 PRO A CA 1
ATOM 597 C C . PRO A 1 72 ? 7.533 -17.512 -26.834 1.00 80.62 72 PRO A C 1
ATOM 599 O O . PRO A 1 72 ? 7.011 -18.452 -26.250 1.00 80.62 72 PRO A O 1
ATOM 602 N N . TRP A 1 73 ? 8.826 -17.539 -27.15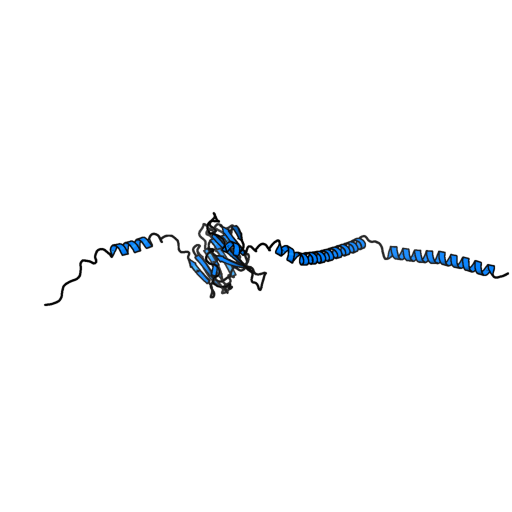9 1.00 79.75 73 TRP A N 1
ATOM 603 C CA . TRP A 1 73 ? 9.706 -18.666 -26.832 1.00 79.75 73 TRP A CA 1
ATOM 604 C C . TRP A 1 73 ? 10.192 -18.601 -25.388 1.00 79.75 73 TRP A C 1
ATOM 606 O O . TRP A 1 73 ? 10.253 -19.623 -24.708 1.00 79.75 73 TRP A O 1
ATOM 616 N N . VAL A 1 74 ? 10.507 -17.394 -24.913 1.00 75.69 74 VAL A N 1
ATOM 617 C CA . VAL A 1 74 ? 10.906 -17.149 -23.526 1.00 75.69 74 VAL A CA 1
ATOM 618 C C . VAL A 1 74 ? 9.765 -17.513 -22.583 1.00 75.69 74 VAL A C 1
ATOM 620 O O . VAL A 1 74 ? 10.006 -18.254 -21.642 1.00 75.69 74 VAL A O 1
ATOM 623 N N . THR A 1 75 ? 8.529 -17.104 -22.878 1.00 72.19 75 THR A N 1
ATOM 624 C CA . THR A 1 75 ? 7.345 -17.404 -22.046 1.00 72.19 75 THR A CA 1
ATOM 625 C C . THR A 1 75 ? 6.977 -18.893 -21.996 1.00 72.19 75 THR A C 1
ATOM 627 O O . THR A 1 75 ? 6.396 -19.343 -21.014 1.00 72.19 75 THR A O 1
ATOM 630 N N . VAL A 1 76 ? 7.340 -19.684 -23.014 1.00 75.88 76 VAL A N 1
ATOM 631 C CA . VAL A 1 76 ? 7.137 -21.147 -23.018 1.00 75.88 76 VAL A CA 1
ATOM 632 C C . VAL A 1 76 ? 8.168 -21.878 -22.152 1.00 75.88 76 VAL A C 1
ATOM 634 O O . VAL A 1 76 ? 7.837 -22.876 -21.517 1.00 75.88 76 VAL A O 1
ATOM 637 N N . VAL A 1 77 ? 9.423 -21.417 -22.139 1.00 77.38 77 VAL A N 1
ATOM 638 C CA . VAL A 1 77 ? 10.516 -22.060 -21.380 1.00 77.38 77 VAL A CA 1
ATOM 639 C C . VAL A 1 77 ? 10.578 -21.553 -19.937 1.00 77.38 77 VAL A C 1
ATOM 641 O O . VAL A 1 77 ? 10.893 -22.308 -19.020 1.00 77.38 77 VAL A O 1
ATOM 644 N N . LEU A 1 78 ? 10.277 -20.275 -19.745 1.00 72.19 78 LEU A N 1
ATOM 645 C CA . LEU A 1 78 ? 10.209 -19.578 -18.473 1.00 72.19 78 LEU A CA 1
ATOM 646 C C . LEU A 1 78 ? 8.800 -18.985 -18.377 1.00 72.19 78 LEU A C 1
ATOM 648 O O . LEU A 1 78 ? 8.599 -17.858 -18.841 1.00 72.19 78 LEU A O 1
ATOM 652 N N . PRO A 1 79 ? 7.819 -19.729 -17.829 1.00 66.12 79 PRO A N 1
ATOM 653 C CA . PRO A 1 79 ? 6.521 -19.140 -17.534 1.00 66.12 79 PRO A CA 1
ATOM 654 C C . PRO A 1 79 ? 6.745 -17.887 -16.687 1.00 66.12 79 PRO A C 1
ATOM 656 O O . PRO A 1 79 ? 7.622 -17.875 -15.815 1.00 66.12 79 PRO A O 1
ATOM 659 N N . GLU A 1 80 ? 6.007 -16.814 -16.987 1.00 64.88 80 GLU A N 1
ATOM 660 C CA . GLU A 1 80 ? 6.089 -15.592 -16.191 1.00 64.88 80 GLU A CA 1
ATOM 661 C C . GLU A 1 80 ? 5.895 -15.970 -14.724 1.00 64.88 80 GLU A C 1
ATOM 663 O O . GLU A 1 80 ? 4.926 -16.647 -14.377 1.00 64.88 80 GLU A O 1
ATOM 668 N N . LYS A 1 81 ? 6.861 -15.589 -13.880 1.00 63.31 81 LYS A N 1
ATOM 669 C CA . LYS A 1 81 ? 6.761 -15.821 -12.442 1.00 63.31 81 LYS A CA 1
ATOM 670 C C . LYS A 1 81 ? 5.436 -15.214 -11.985 1.00 63.31 81 LYS A C 1
ATOM 672 O O . LYS A 1 81 ? 5.204 -14.028 -12.238 1.00 63.31 81 LYS A O 1
ATOM 677 N N . GLU A 1 82 ? 4.582 -16.035 -11.376 1.00 66.69 82 GLU A N 1
ATOM 678 C CA . GLU A 1 82 ? 3.279 -15.584 -10.896 1.00 66.69 82 GLU A CA 1
ATOM 679 C C . GLU A 1 82 ? 3.472 -14.359 -10.000 1.00 66.69 82 GLU A C 1
ATOM 681 O O . GLU A 1 82 ? 4.439 -14.261 -9.234 1.00 66.69 82 GLU A O 1
ATOM 686 N N . ARG A 1 83 ? 2.598 -13.368 -10.175 1.00 69.62 83 ARG A N 1
ATOM 687 C CA . ARG A 1 83 ? 2.710 -12.124 -9.424 1.00 69.62 83 ARG A CA 1
ATOM 688 C C . ARG A 1 83 ? 2.359 -12.401 -7.961 1.00 69.62 83 ARG A C 1
ATOM 690 O O . ARG A 1 83 ? 1.428 -13.163 -7.699 1.00 69.62 83 ARG A O 1
ATOM 697 N N . PRO A 1 84 ? 3.112 -11.825 -7.010 1.00 74.56 84 PRO A N 1
ATOM 698 C CA . PRO A 1 84 ? 2.789 -11.961 -5.603 1.00 74.56 84 PRO A CA 1
ATOM 699 C C . PRO A 1 84 ? 1.572 -11.086 -5.278 1.00 74.56 84 PRO A C 1
ATOM 701 O O . PRO A 1 84 ? 1.709 -9.896 -4.995 1.00 74.56 84 PRO A O 1
ATOM 704 N N . ASP A 1 85 ? 0.388 -11.685 -5.361 1.00 77.25 85 ASP A N 1
ATOM 705 C CA . ASP A 1 85 ? -0.898 -11.021 -5.120 1.00 77.25 85 ASP A CA 1
ATOM 706 C C . ASP A 1 85 ? -1.328 -11.114 -3.645 1.00 77.25 85 ASP A C 1
ATOM 708 O O . ASP A 1 85 ? -2.215 -10.385 -3.205 1.00 77.25 85 ASP A O 1
ATOM 712 N N . VAL A 1 86 ? -0.692 -11.989 -2.860 1.00 77.94 86 VAL A N 1
ATOM 713 C CA . VAL A 1 86 ? -0.958 -12.167 -1.428 1.00 77.94 86 VAL A CA 1
ATOM 714 C C . VAL A 1 86 ? 0.290 -11.808 -0.639 1.00 77.94 86 VAL A C 1
ATOM 716 O O . VAL A 1 86 ? 1.384 -12.294 -0.931 1.00 77.94 86 VAL A O 1
ATOM 719 N N . ARG A 1 87 ? 0.130 -10.956 0.376 1.00 83.06 87 ARG A N 1
ATOM 720 C CA . ARG A 1 87 ? 1.217 -10.565 1.282 1.00 83.06 87 ARG A CA 1
ATOM 721 C C . ARG A 1 87 ? 0.830 -10.787 2.730 1.00 83.06 87 ARG A C 1
ATOM 723 O O . ARG A 1 87 ? -0.278 -10.443 3.142 1.00 83.06 87 ARG A O 1
ATOM 730 N N . PHE A 1 88 ? 1.780 -11.315 3.487 1.00 79.12 88 PHE A N 1
ATOM 731 C CA . PHE A 1 88 ? 1.650 -11.636 4.900 1.00 79.12 88 PHE A CA 1
ATOM 732 C C . PHE A 1 88 ? 2.464 -10.649 5.724 1.00 79.12 88 PHE A C 1
ATOM 734 O O . PHE A 1 88 ? 3.625 -10.369 5.409 1.00 79.12 88 PHE A O 1
ATOM 741 N N . TYR A 1 89 ? 1.853 -10.139 6.789 1.00 78.50 89 TYR A N 1
ATOM 742 C CA . TYR A 1 89 ? 2.471 -9.168 7.678 1.00 78.50 89 TYR A CA 1
ATOM 743 C C . TYR A 1 89 ? 2.473 -9.653 9.125 1.00 78.50 89 TYR A C 1
ATOM 745 O O . TYR A 1 89 ? 1.459 -10.125 9.644 1.00 78.50 89 TYR A O 1
ATOM 753 N N . LEU A 1 90 ? 3.604 -9.437 9.793 1.00 80.25 90 LEU A N 1
ATOM 754 C CA . LEU A 1 90 ? 3.776 -9.607 11.231 1.00 80.25 90 LEU A CA 1
ATOM 755 C C . LEU A 1 90 ? 4.256 -8.281 11.812 1.00 80.25 90 LEU A C 1
ATOM 757 O O . LEU A 1 90 ? 5.278 -7.750 11.382 1.00 80.25 90 LEU A O 1
ATOM 761 N N . ASN A 1 91 ? 3.498 -7.723 12.759 1.00 73.94 91 ASN A N 1
ATOM 762 C CA . ASN A 1 91 ? 3.820 -6.447 13.414 1.00 73.94 91 ASN A CA 1
ATOM 763 C C . ASN A 1 91 ? 4.180 -5.321 12.421 1.00 73.94 91 ASN A C 1
ATOM 765 O O . ASN A 1 91 ? 5.116 -4.558 12.634 1.00 73.94 91 ASN A O 1
ATOM 769 N N . GLY A 1 92 ? 3.466 -5.258 11.293 1.00 71.06 92 GLY A N 1
ATOM 770 C CA . GLY A 1 92 ? 3.679 -4.244 10.258 1.00 71.06 92 GLY A CA 1
ATOM 771 C C . GLY A 1 92 ? 4.780 -4.530 9.237 1.00 71.06 92 GLY A C 1
ATOM 772 O O . GLY A 1 92 ? 4.890 -3.807 8.247 1.00 71.06 92 GLY A O 1
ATOM 773 N N . VAL A 1 93 ? 5.556 -5.598 9.418 1.00 79.56 93 VAL A N 1
ATOM 774 C CA . VAL A 1 93 ? 6.646 -5.988 8.515 1.00 79.56 93 VAL A CA 1
ATOM 775 C C . VAL A 1 93 ? 6.175 -7.091 7.569 1.00 79.56 93 VAL A C 1
ATOM 777 O O . VAL A 1 93 ? 5.525 -8.040 7.998 1.00 79.56 93 VAL A O 1
ATOM 780 N N . GLU A 1 94 ? 6.473 -6.955 6.271 1.00 82.69 94 GLU A N 1
ATOM 781 C CA . GLU A 1 94 ? 6.177 -7.987 5.264 1.00 82.69 94 GLU A CA 1
ATOM 782 C C . GLU A 1 94 ? 7.089 -9.199 5.506 1.00 82.69 94 GLU A C 1
ATOM 784 O O . GLU A 1 94 ? 8.306 -9.092 5.353 1.00 82.69 94 GLU A O 1
ATOM 789 N N . VAL A 1 95 ? 6.506 -10.333 5.904 1.00 83.19 95 VAL A N 1
ATOM 790 C CA . VAL A 1 95 ? 7.241 -11.582 6.190 1.00 83.19 95 VAL A CA 1
ATOM 791 C C . VAL A 1 95 ? 7.342 -12.443 4.939 1.00 83.19 95 VAL A C 1
ATOM 793 O O . VAL A 1 95 ? 8.373 -13.059 4.674 1.00 83.19 95 VAL A O 1
ATOM 796 N N . SER A 1 96 ? 6.269 -12.481 4.151 1.00 80.75 96 SER A N 1
ATOM 797 C CA . SER A 1 96 ? 6.181 -13.321 2.964 1.00 80.75 96 SER A CA 1
ATOM 798 C C . SER A 1 96 ? 5.232 -12.724 1.938 1.00 80.75 96 SER A C 1
ATOM 800 O O . SER A 1 96 ? 4.264 -12.039 2.280 1.00 80.75 96 SER A O 1
ATOM 802 N N . SER A 1 97 ? 5.498 -13.013 0.670 1.00 82.75 97 SER A N 1
ATOM 803 C CA . SER A 1 97 ? 4.611 -12.686 -0.435 1.00 82.75 97 SER A CA 1
ATOM 804 C C . SER A 1 97 ? 4.624 -13.802 -1.473 1.00 82.75 97 SER A C 1
ATOM 806 O O . SER A 1 97 ? 5.675 -14.337 -1.827 1.00 82.75 97 SER A O 1
ATOM 808 N N . MET A 1 98 ? 3.434 -14.190 -1.923 1.00 81.56 98 MET A N 1
ATOM 809 C CA . MET A 1 98 ? 3.222 -15.342 -2.801 1.00 81.56 98 MET A CA 1
ATOM 810 C C . MET A 1 98 ? 2.039 -15.101 -3.733 1.00 81.56 98 MET A C 1
ATOM 812 O O . MET A 1 98 ? 1.263 -14.156 -3.546 1.00 81.56 98 MET A O 1
ATOM 816 N N . SER A 1 99 ? 1.907 -15.934 -4.763 1.00 78.31 99 SER A N 1
ATOM 817 C CA . SER A 1 99 ? 0.745 -15.850 -5.644 1.00 78.31 99 SER A CA 1
ATOM 818 C C . SER A 1 99 ? -0.524 -16.329 -4.937 1.00 78.31 99 SER A C 1
ATOM 820 O O . SER A 1 99 ? -0.482 -17.092 -3.971 1.00 78.31 99 SER A O 1
ATOM 822 N N . TYR A 1 100 ? -1.689 -15.921 -5.439 1.00 72.88 100 TYR A N 1
ATOM 823 C CA . TYR A 1 100 ? -2.964 -16.411 -4.910 1.00 72.88 100 TYR A CA 1
ATOM 824 C C . TYR A 1 100 ? -3.112 -17.939 -5.034 1.00 72.88 100 TYR A C 1
ATOM 826 O O . TYR A 1 100 ? -3.656 -18.590 -4.144 1.00 72.88 100 TYR A O 1
ATOM 834 N N . LEU A 1 101 ? -2.598 -18.535 -6.116 1.00 69.81 101 LEU A N 1
ATOM 835 C CA . LEU A 1 101 ? -2.637 -19.987 -6.313 1.00 69.81 101 LEU A CA 1
ATOM 836 C C . LEU A 1 101 ? -1.707 -20.728 -5.352 1.00 69.81 101 LEU A C 1
ATOM 838 O O . LEU A 1 101 ? -2.025 -21.847 -4.950 1.00 69.81 101 LEU A O 1
ATOM 842 N N . GLU A 1 102 ? -0.574 -20.123 -5.003 1.00 74.56 102 GLU A N 1
ATOM 843 C CA . GLU A 1 102 ? 0.322 -20.625 -3.962 1.00 74.56 102 GLU A CA 1
ATOM 844 C C . GLU A 1 102 ? -0.340 -20.523 -2.583 1.00 74.56 102 GLU A C 1
ATOM 846 O O . GLU A 1 102 ? -0.336 -21.508 -1.851 1.00 74.56 102 GLU A O 1
ATOM 851 N N . ALA A 1 103 ? -1.010 -19.404 -2.281 1.00 72.31 103 ALA A N 1
ATOM 852 C CA . ALA A 1 103 ? -1.746 -19.215 -1.029 1.00 72.31 103 ALA A CA 1
ATOM 853 C C . ALA A 1 103 ? -2.905 -20.216 -0.855 1.00 72.31 103 ALA A C 1
ATOM 855 O O . ALA A 1 103 ? -3.130 -20.712 0.242 1.00 72.31 103 ALA A O 1
ATOM 856 N N . LEU A 1 104 ? -3.620 -20.567 -1.932 1.00 68.50 104 LEU A N 1
ATOM 857 C CA . LEU A 1 104 ? -4.696 -21.570 -1.893 1.00 68.50 104 LEU A CA 1
ATOM 858 C C . LEU A 1 104 ? -4.209 -23.004 -1.658 1.00 68.50 104 LEU A C 1
ATOM 860 O O . LEU A 1 104 ? -4.974 -23.849 -1.200 1.00 68.50 104 LEU A O 1
ATOM 864 N N . LYS A 1 105 ? -2.974 -23.305 -2.059 1.00 68.31 105 LYS A N 1
ATOM 865 C CA . LYS A 1 105 ? -2.357 -24.629 -1.887 1.00 68.31 105 LYS A CA 1
ATOM 866 C C . LYS A 1 105 ? -1.570 -24.734 -0.586 1.00 68.31 105 LYS A C 1
ATOM 868 O O . LYS A 1 105 ? -0.945 -25.764 -0.351 1.00 68.31 105 LYS A O 1
ATOM 873 N N . TYR A 1 106 ? -1.554 -23.664 0.197 1.00 66.81 106 TYR A N 1
ATOM 874 C CA . TYR A 1 106 ? -0.769 -23.563 1.407 1.00 66.81 106 TYR A CA 1
ATOM 875 C C . TYR A 1 106 ? -1.451 -24.352 2.531 1.00 66.81 106 TYR A C 1
ATOM 877 O O . TYR A 1 106 ? -2.638 -24.159 2.787 1.00 66.81 106 TYR A O 1
ATOM 885 N N . GLU A 1 107 ? -0.718 -25.259 3.176 1.00 58.59 107 GLU A N 1
ATOM 886 C CA . GLU A 1 107 ? -1.180 -25.975 4.371 1.00 58.59 107 GLU A CA 1
ATOM 887 C C . GLU A 1 107 ? -0.759 -25.177 5.622 1.00 58.59 107 GLU A C 1
ATOM 889 O O . GLU A 1 107 ? 0.313 -24.573 5.641 1.00 58.59 107 GLU A O 1
ATOM 894 N N . GLU A 1 108 ? -1.612 -25.140 6.655 1.00 56.09 108 GLU A N 1
ATOM 895 C CA . GLU A 1 108 ? -1.460 -24.291 7.858 1.00 56.09 108 GLU A CA 1
ATOM 896 C C . GLU A 1 108 ? -0.135 -24.511 8.631 1.00 56.09 108 GLU A C 1
ATOM 898 O O . GLU A 1 108 ? 0.270 -23.646 9.404 1.00 56.09 108 GLU A O 1
ATOM 903 N N . ASP A 1 109 ? 0.571 -25.622 8.391 1.00 54.38 109 ASP A N 1
ATOM 904 C CA . ASP A 1 109 ? 1.739 -26.071 9.166 1.00 54.38 109 ASP A CA 1
ATOM 905 C C . ASP A 1 109 ? 3.103 -25.476 8.728 1.00 54.38 109 ASP A C 1
ATOM 907 O O . ASP A 1 109 ? 4.096 -25.653 9.437 1.00 54.38 109 ASP A O 1
ATOM 911 N N . ASP A 1 110 ? 3.193 -24.768 7.593 1.00 55.19 110 ASP A N 1
ATOM 912 C CA . ASP A 1 110 ? 4.480 -24.283 7.043 1.00 55.19 110 ASP A CA 1
ATOM 913 C C . ASP A 1 110 ? 4.919 -22.889 7.550 1.00 55.19 110 ASP A C 1
ATOM 915 O O . ASP A 1 110 ? 6.076 -22.495 7.366 1.00 55.19 110 ASP A O 1
ATOM 919 N N . PHE A 1 111 ? 4.048 -22.145 8.245 1.00 53.38 111 PHE A N 1
ATOM 920 C CA . PHE A 1 111 ? 4.446 -20.938 8.979 1.00 53.38 111 PHE A CA 1
ATOM 921 C C . PHE A 1 111 ? 4.698 -21.275 10.449 1.00 53.38 111 PHE A C 1
ATOM 923 O O . PHE A 1 111 ? 3.775 -21.449 11.236 1.00 53.38 111 PHE A O 1
ATOM 930 N N . SER A 1 112 ? 5.967 -21.273 10.864 1.00 49.09 112 SER A N 1
ATOM 931 C CA . SER A 1 112 ? 6.322 -21.290 12.291 1.00 49.09 112 SER A CA 1
ATOM 932 C C . SER A 1 112 ? 5.992 -19.976 13.016 1.00 49.09 112 SER A C 1
ATOM 934 O O . SER A 1 112 ? 6.188 -19.884 14.225 1.00 49.09 112 SER A O 1
ATOM 936 N N . GLU A 1 113 ? 5.562 -18.945 12.283 1.00 54.06 113 GLU A N 1
ATOM 937 C CA . GLU A 1 113 ? 5.268 -17.607 12.793 1.00 54.06 113 GLU A CA 1
ATOM 938 C C . GLU A 1 113 ? 3.807 -17.259 12.483 1.00 54.06 113 GLU A C 1
ATOM 940 O O . GLU A 1 113 ? 3.430 -17.123 11.320 1.00 54.06 113 GLU A O 1
ATOM 945 N N . GLU A 1 114 ? 2.989 -17.132 13.532 1.00 65.69 114 GLU A N 1
ATOM 946 C CA . GLU A 1 114 ? 1.631 -16.587 13.452 1.00 65.69 114 GLU A CA 1
ATOM 947 C C . GLU A 1 114 ? 1.695 -15.216 12.763 1.00 65.69 114 GLU A C 1
ATOM 949 O O . GLU A 1 114 ? 2.328 -14.289 13.264 1.00 65.69 114 GLU A O 1
ATOM 954 N N . TYR A 1 115 ? 1.092 -15.078 11.583 1.00 68.19 115 TYR A N 1
ATOM 955 C CA . TYR A 1 115 ? 0.921 -13.779 10.940 1.00 68.19 115 TYR A CA 1
ATOM 956 C C . TYR A 1 115 ? -0.288 -13.070 11.552 1.00 68.19 115 TYR A C 1
ATOM 958 O O . TYR A 1 115 ? -1.321 -13.682 11.810 1.00 68.19 115 TYR A O 1
ATOM 966 N N . ASN A 1 116 ? -0.193 -11.751 11.723 1.00 69.00 116 ASN A N 1
ATOM 967 C CA . ASN A 1 116 ? -1.287 -10.965 12.307 1.00 69.00 116 ASN A CA 1
ATOM 968 C C . ASN A 1 116 ? -2.213 -10.385 11.230 1.00 69.00 116 ASN A C 1
ATOM 970 O O . ASN A 1 116 ? -3.283 -9.870 11.548 1.00 69.00 116 ASN A O 1
ATOM 974 N N . LYS A 1 117 ? -1.777 -10.389 9.961 1.00 73.81 117 LYS A N 1
ATOM 975 C CA . LYS A 1 117 ? -2.496 -9.750 8.856 1.00 73.81 117 LYS A CA 1
ATOM 976 C C . LYS A 1 117 ? -2.155 -10.345 7.498 1.00 73.81 117 LYS A C 1
ATOM 978 O O . LYS A 1 117 ? -0.987 -10.579 7.181 1.00 73.81 117 LYS A O 1
ATOM 983 N N . VAL A 1 118 ? -3.177 -10.438 6.650 1.00 72.12 118 VAL A N 1
ATOM 984 C CA . VAL A 1 118 ? -3.053 -10.794 5.235 1.00 72.12 118 VAL A CA 1
ATOM 985 C C . VAL A 1 118 ? -3.638 -9.680 4.372 1.00 72.12 118 VAL A C 1
ATOM 987 O O . VAL A 1 118 ? -4.711 -9.140 4.657 1.00 72.12 118 VAL A O 1
ATOM 990 N N . THR A 1 119 ? -2.924 -9.310 3.309 1.00 77.56 119 THR A N 1
ATOM 991 C CA . THR A 1 119 ? -3.443 -8.392 2.292 1.00 77.56 119 THR A CA 1
ATOM 992 C C . THR A 1 119 ? -3.502 -9.056 0.932 1.00 77.56 119 THR A C 1
ATOM 994 O O . THR A 1 119 ? -2.508 -9.629 0.482 1.00 77.56 119 THR A O 1
ATOM 997 N N . TYR A 1 120 ? -4.632 -8.882 0.256 1.00 75.25 120 TYR A N 1
ATOM 998 C CA . TYR A 1 120 ? -4.814 -9.278 -1.135 1.00 75.25 120 TYR A CA 1
ATOM 999 C C . TYR A 1 120 ? -4.708 -8.044 -2.022 1.00 75.25 120 TYR A C 1
ATOM 1001 O O . TYR A 1 120 ? -5.468 -7.085 -1.864 1.00 75.25 120 TYR A O 1
ATOM 1009 N N . GLU A 1 121 ? -3.753 -8.066 -2.941 1.00 76.31 121 GLU A N 1
ATOM 1010 C CA . GLU A 1 121 ? -3.508 -7.017 -3.919 1.00 76.31 121 GLU A CA 1
ATOM 1011 C C . GLU A 1 121 ? -4.195 -7.399 -5.219 1.00 76.31 121 GLU A C 1
ATOM 1013 O O . GLU A 1 121 ? -3.798 -8.340 -5.899 1.00 76.31 121 GLU A O 1
ATOM 1018 N N . ILE A 1 122 ? -5.256 -6.675 -5.554 1.00 72.25 122 ILE A N 1
ATOM 1019 C CA . ILE A 1 122 ? -6.084 -6.993 -6.706 1.00 72.25 122 ILE A CA 1
ATOM 1020 C C . ILE A 1 122 ? -6.013 -5.829 -7.677 1.00 72.25 122 ILE A C 1
ATOM 1022 O O . ILE A 1 122 ? -6.269 -4.676 -7.325 1.00 72.25 122 ILE A O 1
ATOM 1026 N N . TYR A 1 123 ? -5.644 -6.133 -8.913 1.00 66.50 123 TYR A N 1
ATOM 1027 C CA . TYR A 1 123 ? -5.610 -5.160 -9.991 1.00 66.50 123 TYR A CA 1
ATOM 1028 C C . TYR A 1 123 ? -6.970 -5.146 -10.684 1.00 66.50 123 TYR A C 1
ATOM 1030 O O . TYR A 1 123 ? -7.501 -6.199 -11.030 1.00 66.50 123 TYR A O 1
ATOM 1038 N N . ASP A 1 124 ? -7.541 -3.960 -10.885 1.00 62.47 124 ASP A N 1
ATOM 1039 C CA . ASP A 1 124 ? -8.722 -3.821 -11.737 1.00 62.47 124 ASP A CA 1
ATOM 1040 C C . ASP A 1 124 ? -8.308 -4.103 -13.190 1.00 62.47 124 ASP A C 1
ATOM 1042 O O . ASP A 1 124 ? -7.456 -3.404 -13.748 1.00 62.47 124 ASP A O 1
ATOM 1046 N N . ASP A 1 125 ? -8.913 -5.117 -13.813 1.00 61.25 125 ASP A N 1
ATOM 1047 C CA . ASP A 1 125 ? -8.660 -5.487 -15.212 1.00 61.25 125 ASP A CA 1
ATOM 1048 C C . ASP A 1 125 ? -8.856 -4.301 -16.172 1.00 61.25 125 ASP A C 1
ATOM 1050 O O . ASP A 1 125 ? -8.192 -4.215 -17.211 1.00 61.25 125 ASP A O 1
ATOM 1054 N N . ASN A 1 126 ? -9.731 -3.353 -15.811 1.00 59.66 126 ASN A N 1
ATOM 1055 C CA . ASN A 1 126 ? -10.000 -2.151 -16.598 1.00 59.66 126 ASN A CA 1
ATOM 1056 C C . ASN A 1 126 ? -8.996 -1.022 -16.337 1.00 59.66 126 ASN A C 1
ATOM 1058 O O . ASN A 1 126 ? -8.799 -0.171 -17.206 1.00 59.66 126 ASN A O 1
ATOM 1062 N N . ASN A 1 127 ? -8.365 -0.997 -15.160 1.00 58.97 127 ASN A N 1
ATOM 1063 C CA . ASN A 1 127 ? -7.438 0.053 -14.760 1.00 58.97 127 ASN A CA 1
ATOM 1064 C C . ASN A 1 127 ? -6.216 -0.524 -14.034 1.00 58.97 127 ASN A C 1
ATOM 1066 O O . ASN A 1 127 ? -6.132 -0.525 -12.807 1.00 58.97 127 ASN A O 1
ATOM 1070 N N . LYS A 1 128 ? -5.220 -0.961 -14.816 1.00 58.25 128 LYS A N 1
ATOM 1071 C CA . LYS A 1 128 ? -3.971 -1.579 -14.325 1.00 58.25 128 LYS A CA 1
ATOM 1072 C C . LYS A 1 128 ? -3.141 -0.702 -13.371 1.00 58.25 128 LYS A C 1
ATOM 1074 O O . LYS A 1 128 ? -2.157 -1.199 -12.827 1.00 58.25 128 LYS A O 1
ATOM 1079 N N . SER A 1 129 ? -3.471 0.582 -13.199 1.00 55.53 129 SER A N 1
ATOM 1080 C CA . SER A 1 129 ? -2.795 1.468 -12.242 1.00 55.53 129 SER A CA 1
ATOM 1081 C C . SER A 1 129 ? -3.339 1.356 -10.821 1.00 55.53 129 SER A C 1
ATOM 1083 O O . SER A 1 129 ? -2.596 1.604 -9.873 1.00 55.53 129 SER A O 1
ATOM 1085 N N . ASP A 1 130 ? -4.614 0.998 -10.663 1.00 59.25 130 ASP A N 1
ATOM 1086 C CA . ASP A 1 130 ? -5.283 1.068 -9.370 1.00 59.25 130 ASP A CA 1
ATOM 1087 C C . ASP A 1 130 ? -5.192 -0.281 -8.672 1.00 59.25 130 ASP A C 1
ATOM 1089 O O . ASP A 1 130 ? -5.866 -1.253 -9.010 1.00 59.25 130 ASP A O 1
ATOM 1093 N N . LYS A 1 131 ? -4.329 -0.314 -7.664 1.00 67.25 131 LYS A N 1
ATOM 1094 C CA . LYS A 1 131 ? -4.169 -1.447 -6.767 1.00 67.25 131 LYS A CA 1
ATOM 1095 C C . LYS A 1 131 ? -5.254 -1.394 -5.694 1.00 67.25 131 LYS A C 1
ATOM 1097 O O . LYS A 1 131 ? -5.228 -0.519 -4.824 1.00 67.25 131 LYS A O 1
ATOM 1102 N N . LEU A 1 132 ? -6.213 -2.308 -5.772 1.00 65.44 132 LEU A N 1
ATOM 1103 C CA . LEU A 1 132 ? -7.207 -2.536 -4.728 1.00 65.44 132 LEU A CA 1
ATOM 1104 C C . LEU A 1 132 ? -6.578 -3.424 -3.657 1.00 65.44 132 LEU A C 1
ATOM 1106 O O . LEU A 1 132 ? -5.917 -4.408 -3.982 1.00 65.44 132 LEU A O 1
ATOM 1110 N N . VAL A 1 133 ? -6.761 -3.072 -2.388 1.00 72.19 133 VAL A N 1
ATOM 1111 C CA . VAL A 1 133 ? -6.184 -3.823 -1.271 1.00 72.19 133 VAL A CA 1
ATOM 1112 C C . VAL A 1 133 ? -7.316 -4.323 -0.391 1.00 72.19 133 VAL A C 1
ATOM 1114 O O . VAL A 1 133 ? -8.047 -3.521 0.192 1.00 72.19 133 VAL A O 1
ATOM 1117 N N . MET A 1 134 ? -7.468 -5.644 -0.292 1.00 73.06 134 MET A N 1
ATOM 1118 C CA . MET A 1 134 ? -8.361 -6.260 0.688 1.00 73.06 134 MET A CA 1
ATOM 1119 C C . MET A 1 134 ? -7.561 -6.628 1.937 1.00 73.06 134 MET A C 1
ATOM 1121 O O . MET A 1 134 ? -6.514 -7.263 1.825 1.00 73.06 134 MET A O 1
ATOM 1125 N N . ILE A 1 135 ? -8.034 -6.206 3.110 1.00 71.44 135 ILE A N 1
ATOM 1126 C CA . ILE A 1 135 ? -7.341 -6.386 4.394 1.00 71.44 135 ILE A CA 1
ATOM 1127 C C . ILE A 1 135 ? -8.188 -7.284 5.287 1.00 71.44 135 ILE A C 1
ATOM 1129 O O . ILE A 1 135 ? -9.364 -6.981 5.505 1.00 71.44 135 ILE A O 1
ATOM 1133 N N . ARG A 1 136 ? -7.586 -8.377 5.769 1.00 69.44 136 ARG A N 1
ATOM 1134 C CA . ARG A 1 136 ? -8.229 -9.390 6.612 1.00 69.44 136 ARG A CA 1
ATOM 1135 C C . ARG A 1 136 ? -7.270 -9.915 7.677 1.00 69.44 136 ARG A C 1
ATOM 1137 O O . ARG A 1 136 ? -6.065 -10.014 7.428 1.00 69.44 136 ARG A O 1
ATOM 1144 N N . ASP A 1 137 ? -7.842 -10.326 8.803 1.00 58.03 137 ASP A N 1
ATOM 1145 C CA . ASP A 1 137 ? -7.118 -10.974 9.901 1.00 58.03 137 ASP A CA 1
ATOM 1146 C C . ASP A 1 137 ? -6.953 -12.500 9.695 1.00 58.03 137 ASP A C 1
ATOM 1148 O O . ASP A 1 137 ? -6.117 -13.118 10.346 1.00 58.03 137 ASP A O 1
ATOM 1152 N N . SER A 1 138 ? -7.685 -13.125 8.757 1.00 59.00 138 SER A N 1
ATOM 1153 C C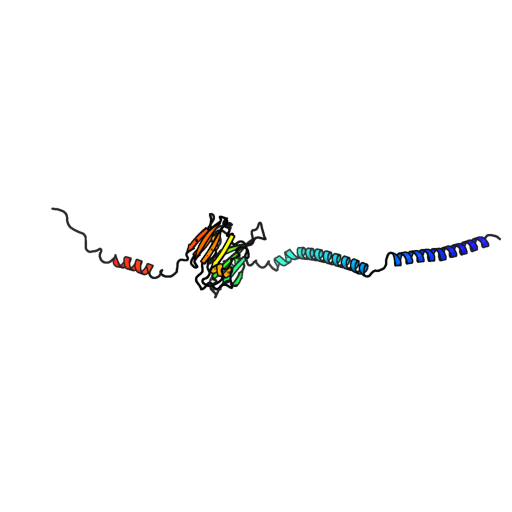A . SER A 1 138 ? -7.573 -14.562 8.443 1.00 59.00 138 SER A CA 1
ATOM 1154 C C . SER A 1 138 ? -7.592 -14.858 6.939 1.00 59.00 138 SER A C 1
ATOM 1156 O O . SER A 1 138 ? -8.239 -14.160 6.155 1.00 59.00 138 SER A O 1
ATOM 1158 N N . VAL A 1 139 ? -6.889 -15.927 6.542 1.00 55.47 139 VAL A N 1
ATOM 1159 C CA . VAL A 1 139 ? -6.843 -16.445 5.161 1.00 55.47 139 VAL A CA 1
ATOM 1160 C C . VAL A 1 139 ? -8.169 -17.100 4.765 1.00 55.47 139 VAL A C 1
ATOM 1162 O O . VAL A 1 139 ? -8.527 -17.057 3.594 1.00 55.47 139 VAL A O 1
ATOM 1165 N N . ASN A 1 140 ? -8.929 -17.644 5.723 1.00 53.62 140 ASN A N 1
ATOM 1166 C CA . ASN A 1 140 ? -10.112 -18.474 5.454 1.00 53.62 140 ASN A CA 1
ATOM 1167 C C . ASN A 1 140 ? -11.313 -17.700 4.878 1.00 53.62 140 ASN A C 1
ATOM 1169 O O . ASN A 1 140 ? -12.196 -18.301 4.267 1.00 53.62 140 ASN A O 1
ATOM 1173 N N . ASP A 1 141 ? -11.320 -16.371 4.988 1.00 54.50 141 ASP A N 1
ATOM 1174 C CA . ASP A 1 141 ? -12.368 -15.507 4.439 1.00 54.50 141 ASP A CA 1
ATOM 1175 C C . ASP A 1 141 ? -12.042 -15.082 2.999 1.00 54.50 141 ASP A C 1
ATOM 1177 O O . ASP A 1 141 ? -11.881 -13.902 2.667 1.00 54.50 141 ASP A O 1
ATOM 1181 N N . ILE A 1 142 ? -11.918 -16.070 2.113 1.00 52.94 142 ILE A N 1
ATOM 1182 C CA . ILE A 1 142 ? -11.643 -15.843 0.694 1.00 52.94 142 ILE A CA 1
ATOM 1183 C C . ILE A 1 142 ? -12.925 -15.397 -0.015 1.00 52.94 142 ILE A C 1
ATOM 1185 O O . ILE A 1 142 ? -13.870 -16.162 -0.142 1.00 52.94 142 ILE A O 1
ATOM 1189 N N . MET A 1 143 ? -12.920 -14.145 -0.489 1.00 54.03 143 MET A N 1
ATOM 1190 C CA . MET A 1 143 ? -13.641 -13.560 -1.641 1.00 54.03 143 MET A CA 1
ATOM 1191 C C . MET A 1 143 ? -14.962 -14.198 -2.132 1.00 54.03 143 MET A C 1
ATOM 1193 O O . MET A 1 143 ? -15.248 -14.192 -3.327 1.00 54.03 143 MET A O 1
ATOM 1197 N N . ASP A 1 144 ? -15.844 -14.635 -1.234 1.00 50.03 144 ASP A N 1
ATOM 1198 C CA . ASP A 1 144 ? -17.179 -15.136 -1.606 1.00 50.03 144 ASP A CA 1
ATOM 1199 C C . ASP A 1 144 ? -18.146 -14.013 -2.041 1.00 50.03 144 ASP A C 1
ATOM 1201 O O . ASP A 1 144 ? -19.257 -14.247 -2.520 1.00 50.03 144 ASP A O 1
ATOM 1205 N N . LYS A 1 145 ? -17.738 -12.749 -1.888 1.00 49.91 145 LYS A N 1
ATOM 1206 C CA . LYS A 1 145 ? -18.538 -11.566 -2.214 1.00 49.91 145 LYS A CA 1
ATOM 1207 C C . LYS A 1 145 ? -17.691 -10.651 -3.085 1.00 49.91 145 LYS A C 1
ATOM 1209 O O . LYS A 1 145 ? -16.745 -10.048 -2.595 1.00 49.91 145 LYS A O 1
ATOM 1214 N N . GLY A 1 146 ? -18.012 -10.603 -4.378 1.00 55.38 146 GLY A N 1
ATOM 1215 C CA . GLY A 1 146 ? -17.253 -9.876 -5.395 1.00 55.38 146 GLY A CA 1
ATOM 1216 C C . GLY A 1 146 ? -16.792 -8.473 -4.982 1.00 55.38 146 GLY A C 1
ATOM 1217 O O . GLY A 1 146 ? -17.424 -7.785 -4.181 1.00 55.38 146 GLY A O 1
ATOM 1218 N N . LEU A 1 147 ? -15.676 -8.053 -5.572 1.00 64.69 147 LEU A N 1
ATOM 1219 C CA . LEU A 1 147 ? -14.982 -6.812 -5.249 1.00 64.69 147 LEU A CA 1
ATOM 1220 C C . LEU A 1 147 ? -15.838 -5.591 -5.571 1.00 64.69 147 LEU A C 1
ATOM 1222 O O . LEU A 1 147 ? -16.096 -5.279 -6.733 1.00 64.69 147 LEU A O 1
ATOM 1226 N N . LYS A 1 148 ? -16.251 -4.874 -4.529 1.00 73.19 148 LYS A N 1
ATOM 1227 C CA . LYS A 1 148 ? -16.955 -3.600 -4.654 1.00 73.19 148 LYS A CA 1
ATOM 1228 C C . LYS A 1 148 ? -16.264 -2.544 -3.798 1.00 73.19 148 LYS A C 1
ATOM 1230 O O . LYS A 1 148 ? -15.909 -2.804 -2.648 1.00 73.19 148 LYS A O 1
ATOM 1235 N N . LYS A 1 149 ? -16.097 -1.348 -4.362 1.00 78.25 149 LYS A N 1
ATOM 1236 C CA . LYS A 1 149 ? -15.625 -0.169 -3.625 1.00 78.25 149 LYS A CA 1
ATOM 1237 C C . LYS A 1 149 ? -16.720 0.299 -2.667 1.00 78.25 149 LYS A C 1
ATOM 1239 O O . LYS A 1 149 ? -17.899 0.265 -3.020 1.00 78.25 149 LYS A O 1
ATOM 1244 N N . SER A 1 150 ? -16.328 0.721 -1.471 1.00 82.19 150 SER A N 1
ATOM 1245 C CA . SER A 1 150 ? -17.222 1.439 -0.567 1.00 82.19 150 SER A CA 1
ATOM 1246 C C . SER A 1 150 ? -17.389 2.878 -1.051 1.00 82.19 150 SER A C 1
ATOM 1248 O O . SER A 1 150 ? -16.488 3.448 -1.666 1.00 82.19 150 SER A O 1
ATOM 1250 N N . ASN A 1 151 ? -18.545 3.471 -0.765 1.00 82.88 151 ASN A N 1
ATOM 1251 C CA . ASN A 1 151 ? -18.772 4.895 -1.011 1.00 82.88 151 ASN A CA 1
ATOM 1252 C C . ASN A 1 151 ? -18.152 5.772 0.089 1.00 82.88 151 ASN A C 1
ATOM 1254 O O . ASN A 1 151 ? -17.974 6.967 -0.119 1.00 82.88 151 ASN A O 1
ATOM 1258 N N . VAL A 1 152 ? -17.804 5.183 1.236 1.00 84.62 152 VAL A N 1
ATOM 1259 C CA . VAL A 1 152 ? -17.229 5.896 2.380 1.00 84.62 152 VAL A CA 1
ATOM 1260 C C . VAL A 1 152 ? -15.794 6.290 2.083 1.00 84.62 152 VAL A C 1
ATOM 1262 O O . VAL A 1 152 ? -14.983 5.441 1.717 1.00 84.62 152 VAL A O 1
ATOM 1265 N N . HIS A 1 153 ? -15.475 7.557 2.327 1.00 85.75 153 HIS A N 1
ATOM 1266 C CA . HIS A 1 153 ? -14.110 8.064 2.288 1.00 85.75 153 HIS A CA 1
ATOM 1267 C C . HIS A 1 153 ? -13.827 8.837 3.573 1.00 85.75 153 HIS A C 1
ATOM 1269 O O . HIS A 1 153 ? -14.624 9.672 3.989 1.00 85.75 153 HIS A O 1
ATOM 1275 N N . PHE A 1 154 ? -12.684 8.568 4.201 1.00 87.62 154 PHE A N 1
ATOM 1276 C CA . PHE A 1 154 ? -12.243 9.334 5.367 1.00 87.62 154 PHE A CA 1
ATOM 1277 C C . PHE A 1 154 ? -11.357 10.484 4.894 1.00 87.62 154 PHE A C 1
ATOM 1279 O O . PHE A 1 154 ? -10.330 10.251 4.263 1.00 87.62 154 PHE A O 1
ATOM 1286 N N . ILE A 1 155 ? -11.764 11.719 5.188 1.00 87.12 155 ILE A N 1
ATOM 1287 C CA . ILE A 1 155 ? -11.019 12.942 4.861 1.00 87.12 155 ILE A CA 1
ATOM 1288 C C . ILE A 1 155 ? -9.793 13.066 5.765 1.00 87.12 155 ILE A C 1
ATOM 1290 O O . ILE A 1 155 ? -8.721 13.470 5.322 1.00 87.12 155 ILE A O 1
ATOM 1294 N N . SER A 1 156 ? -9.965 12.755 7.048 1.00 90.00 156 SER A N 1
ATOM 1295 C CA . SER A 1 156 ? -8.909 12.854 8.048 1.00 90.00 156 SER A CA 1
ATOM 1296 C C . SER A 1 156 ? -9.057 11.735 9.060 1.00 90.00 156 SER A C 1
ATOM 1298 O O . SER A 1 156 ? -10.164 11.391 9.476 1.00 90.00 156 SER A O 1
ATOM 1300 N N . VAL A 1 157 ? -7.920 11.167 9.438 1.00 92.25 157 VAL A N 1
ATOM 1301 C CA . VAL A 1 157 ? -7.805 10.133 10.453 1.00 92.25 157 VAL A CA 1
ATOM 1302 C C . VAL A 1 157 ? -6.613 10.509 11.316 1.00 92.25 157 VAL A C 1
ATOM 1304 O O . VAL A 1 157 ? -5.512 10.679 10.799 1.00 92.25 157 VAL A O 1
ATOM 1307 N N . SER A 1 158 ? -6.830 10.623 12.621 1.00 93.19 158 SER A N 1
ATOM 1308 C CA .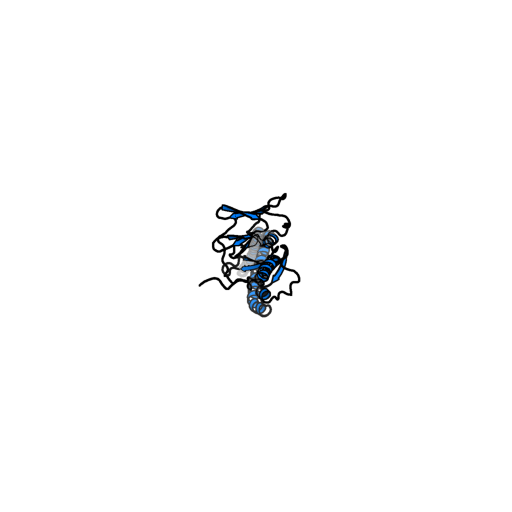 SER A 1 158 ? -5.774 10.892 13.597 1.00 93.19 158 SER A CA 1
ATOM 1309 C C . SER A 1 158 ? -5.805 9.859 14.716 1.00 93.19 158 SER A C 1
ATOM 1311 O O . SER A 1 158 ? -6.867 9.497 15.226 1.00 93.19 158 SER A O 1
ATOM 1313 N N . LEU A 1 159 ? -4.624 9.386 15.096 1.00 92.81 159 LEU A N 1
ATOM 1314 C CA . LEU A 1 159 ? -4.381 8.511 16.231 1.00 92.81 159 LEU A CA 1
ATOM 1315 C C . LEU A 1 159 ? -3.875 9.352 17.401 1.00 92.81 159 LEU A C 1
ATOM 1317 O O . LEU A 1 159 ? -2.827 9.991 17.305 1.00 92.81 159 LEU A O 1
ATOM 1321 N N . LYS A 1 160 ? -4.596 9.309 18.518 1.00 91.81 160 LYS A N 1
ATOM 1322 C CA . LYS A 1 160 ? -4.246 10.007 19.756 1.00 91.81 160 LYS A CA 1
ATOM 1323 C C . LYS A 1 160 ? -3.800 9.007 20.808 1.00 91.81 160 LYS A C 1
ATOM 1325 O O . LYS A 1 160 ? -4.506 8.033 21.071 1.00 91.81 160 LYS A O 1
ATOM 1330 N N . ARG A 1 161 ? -2.648 9.268 21.420 1.00 89.69 161 ARG A N 1
ATOM 1331 C CA . ARG A 1 161 ? -2.064 8.469 22.506 1.00 89.69 161 ARG A CA 1
ATOM 1332 C C . ARG A 1 161 ? -1.818 9.365 23.709 1.00 89.69 161 ARG A C 1
ATOM 1334 O O . ARG A 1 161 ? -1.449 10.527 23.550 1.00 89.69 161 ARG A O 1
ATOM 1341 N N . GLU A 1 162 ? -2.035 8.841 24.908 1.00 85.25 162 GLU A N 1
ATOM 1342 C CA . GLU A 1 162 ? -1.887 9.642 26.121 1.00 85.25 162 GLU A CA 1
ATOM 1343 C C . GLU A 1 162 ? -0.435 10.123 26.289 1.00 85.25 162 GLU A C 1
ATOM 1345 O O . GLU A 1 162 ? 0.512 9.341 26.255 1.00 85.25 162 GLU A O 1
ATOM 1350 N N . GLY A 1 163 ? -0.247 11.439 26.429 1.00 80.25 163 GLY A N 1
ATOM 1351 C CA . GLY A 1 163 ? 1.076 12.041 26.630 1.00 80.25 163 GLY A CA 1
ATOM 1352 C C . GLY A 1 163 ? 2.006 12.034 25.407 1.00 80.25 163 GLY A C 1
ATOM 1353 O O . GLY A 1 163 ? 3.179 12.380 25.555 1.00 80.25 163 GLY A O 1
ATOM 1354 N N . LYS A 1 164 ? 1.509 11.671 24.218 1.00 86.75 164 LYS A N 1
ATOM 1355 C CA . LYS A 1 164 ? 2.250 11.693 22.945 1.00 86.75 164 LYS A CA 1
ATOM 1356 C C . LYS A 1 164 ? 1.557 12.617 21.940 1.00 86.75 164 LYS A C 1
ATOM 1358 O O . LYS A 1 164 ? 0.385 12.946 22.099 1.00 86.75 164 LYS A O 1
ATOM 1363 N N . ASP A 1 165 ? 2.293 13.032 20.912 1.00 87.00 165 ASP A N 1
ATOM 1364 C CA . ASP A 1 165 ? 1.736 13.842 19.828 1.00 87.00 165 ASP A CA 1
ATOM 1365 C C . ASP A 1 165 ? 0.718 13.038 19.000 1.00 87.00 165 ASP A C 1
ATOM 1367 O O . ASP A 1 165 ? 0.887 11.830 18.783 1.00 87.00 165 ASP A O 1
ATOM 1371 N N . ASP A 1 166 ? -0.328 13.728 18.536 1.00 88.81 166 ASP A N 1
ATOM 1372 C CA . ASP A 1 166 ? -1.330 13.179 17.621 1.00 88.81 166 ASP A CA 1
ATOM 1373 C C . ASP A 1 166 ? -0.656 12.794 16.292 1.00 88.81 166 ASP A C 1
ATOM 1375 O O . ASP A 1 166 ? 0.125 13.563 15.726 1.00 88.81 166 ASP A O 1
ATOM 1379 N N . VAL A 1 167 ? -0.960 11.597 15.787 1.00 91.38 167 VAL A N 1
ATOM 1380 C CA . VAL A 1 167 ? -0.406 11.084 14.529 1.00 91.38 167 VAL A CA 1
ATOM 1381 C C . VAL A 1 167 ? -1.487 11.059 13.461 1.00 91.38 167 VAL A C 1
ATOM 1383 O O . VAL A 1 167 ? -2.476 10.341 13.600 1.00 91.38 167 VAL A O 1
ATOM 1386 N N . ASP A 1 168 ? -1.271 11.779 12.364 1.00 90.88 168 ASP A N 1
ATOM 1387 C CA . ASP A 1 168 ? -2.142 11.714 11.192 1.00 90.88 168 ASP A CA 1
ATOM 1388 C C . ASP A 1 168 ? -1.870 10.439 10.379 1.00 90.88 168 ASP A C 1
ATOM 1390 O O . ASP A 1 168 ? -0.725 10.112 10.059 1.00 90.88 168 ASP A O 1
ATOM 1394 N N . ILE A 1 169 ? -2.934 9.715 10.031 1.00 89.94 169 ILE A N 1
ATOM 1395 C CA . ILE A 1 169 ? -2.868 8.478 9.249 1.00 89.94 169 ILE A CA 1
ATOM 1396 C C . ILE A 1 169 ? -3.207 8.786 7.787 1.00 89.94 169 ILE A C 1
ATOM 1398 O O . ILE A 1 169 ? -4.337 9.153 7.463 1.00 89.94 169 ILE A O 1
ATOM 1402 N N . ASP A 1 170 ? -2.242 8.581 6.886 1.00 86.12 170 ASP A N 1
ATOM 1403 C CA . ASP A 1 170 ? -2.456 8.728 5.443 1.00 86.12 170 ASP A CA 1
ATOM 1404 C C . ASP A 1 170 ? -3.074 7.464 4.824 1.00 86.12 170 ASP A C 1
ATOM 1406 O O . ASP A 1 170 ? -2.384 6.498 4.481 1.00 86.12 170 ASP A O 1
ATOM 1410 N N . MET A 1 171 ? -4.388 7.525 4.613 1.00 83.56 171 MET A N 1
ATOM 1411 C CA . MET A 1 171 ? -5.211 6.463 4.026 1.00 83.56 171 MET A CA 1
ATOM 1412 C C . MET A 1 171 ? -5.023 6.273 2.509 1.00 83.56 171 MET A C 1
ATOM 1414 O O . MET A 1 171 ? -5.592 5.343 1.940 1.00 83.56 171 MET A O 1
ATOM 1418 N N . SER A 1 172 ? -4.247 7.130 1.835 1.00 76.44 172 SER A N 1
ATOM 1419 C CA . SER A 1 172 ? -4.040 7.082 0.378 1.00 76.44 172 SER A CA 1
ATOM 1420 C C . SER A 1 172 ? -2.724 6.416 -0.044 1.00 76.44 172 SER A C 1
ATOM 1422 O O . SER A 1 172 ? -2.599 5.915 -1.163 1.00 76.44 172 SER A O 1
ATOM 1424 N N . SER A 1 173 ? -1.748 6.359 0.863 1.00 71.50 173 SER A N 1
ATOM 1425 C CA . SER A 1 173 ? -0.360 5.971 0.569 1.00 71.50 173 SER A CA 1
ATOM 1426 C C . SER A 1 173 ? -0.154 4.508 0.147 1.00 71.50 173 SER A C 1
ATOM 1428 O O . SER A 1 173 ? 0.830 4.190 -0.525 1.00 71.50 173 SER A O 1
ATOM 1430 N N . LYS A 1 174 ? -1.054 3.596 0.533 1.00 71.25 174 LYS A N 1
ATOM 1431 C CA . LYS A 1 174 ? -0.870 2.137 0.397 1.00 71.25 174 LYS A CA 1
ATOM 1432 C C . LYS A 1 174 ? -1.830 1.471 -0.600 1.00 71.25 174 LYS A C 1
ATOM 1434 O O . LYS A 1 174 ? -1.974 0.252 -0.584 1.00 71.25 174 LYS A O 1
ATOM 1439 N N . GLY A 1 175 ? -2.434 2.246 -1.500 1.00 72.62 175 GLY A N 1
ATOM 1440 C CA . GLY A 1 175 ? -3.418 1.762 -2.474 1.00 72.62 175 GLY A CA 1
ATOM 1441 C C . GLY A 1 175 ? -4.857 1.962 -2.002 1.00 72.62 175 GLY A C 1
ATOM 1442 O O . GLY A 1 175 ? -5.109 2.620 -0.996 1.00 72.62 175 GLY A O 1
ATOM 1443 N N . ASN A 1 176 ? -5.822 1.423 -2.747 1.00 75.88 176 ASN A N 1
ATOM 1444 C CA . ASN A 1 176 ? -7.232 1.633 -2.438 1.00 75.88 176 ASN A CA 1
ATOM 1445 C C . ASN A 1 176 ? -7.719 0.643 -1.371 1.00 75.88 176 ASN A C 1
ATOM 1447 O O . ASN A 1 176 ? -8.033 -0.509 -1.673 1.00 75.88 176 ASN A O 1
ATOM 1451 N N . ILE A 1 177 ? -7.791 1.128 -0.132 1.00 84.06 177 ILE A N 1
ATOM 1452 C CA . ILE A 1 177 ? -8.261 0.391 1.049 1.00 84.06 177 ILE A CA 1
ATOM 1453 C C . ILE A 1 177 ? -9.771 0.538 1.303 1.00 84.06 177 ILE A C 1
ATOM 1455 O O . ILE A 1 177 ? -10.303 -0.110 2.204 1.00 84.06 177 ILE A O 1
ATOM 1459 N N . TYR A 1 178 ? -10.484 1.347 0.512 1.00 84.88 178 TYR A N 1
ATOM 1460 C CA . TYR A 1 178 ? -11.924 1.589 0.656 1.00 84.88 178 TYR A CA 1
ATOM 1461 C C . TYR A 1 178 ? -12.751 0.524 -0.076 1.00 84.88 178 TYR A C 1
ATOM 1463 O O . TYR A 1 178 ? -13.546 0.816 -0.971 1.00 84.88 178 TYR A O 1
ATOM 1471 N N . MET A 1 179 ? -12.552 -0.738 0.297 1.00 81.38 179 MET A N 1
ATOM 1472 C CA . MET A 1 179 ? -13.275 -1.882 -0.261 1.00 81.38 179 MET A CA 1
ATOM 1473 C C . MET A 1 179 ? -14.318 -2.396 0.726 1.00 81.38 179 MET A C 1
ATOM 1475 O O . MET A 1 179 ? -14.080 -2.441 1.931 1.00 81.38 179 MET A O 1
ATOM 1479 N N . ILE A 1 180 ? -15.480 -2.807 0.218 1.00 81.19 180 ILE A N 1
ATOM 1480 C CA . ILE A 1 180 ? -16.523 -3.407 1.050 1.00 81.19 180 ILE A CA 1
ATOM 1481 C C . ILE A 1 180 ? -15.989 -4.683 1.698 1.00 81.19 180 ILE A C 1
ATOM 1483 O O . ILE A 1 180 ? -15.384 -5.542 1.056 1.00 81.19 180 ILE A O 1
ATOM 1487 N N . GLY A 1 181 ? -16.239 -4.785 2.994 1.00 76.44 181 GLY A N 1
ATOM 1488 C CA . GLY A 1 181 ? -15.772 -5.832 3.870 1.00 76.44 181 GLY A CA 1
ATOM 1489 C C . GLY A 1 181 ? -14.427 -5.535 4.524 1.00 76.44 181 GLY A C 1
ATOM 1490 O O . GLY A 1 181 ? -14.138 -6.212 5.500 1.00 76.44 181 GLY A O 1
ATOM 1491 N N . ASN A 1 182 ? -13.629 -4.564 4.067 1.00 83.75 182 ASN A N 1
ATOM 1492 C CA . ASN A 1 182 ? -12.333 -4.296 4.694 1.00 83.75 182 ASN A CA 1
ATOM 1493 C C . ASN A 1 182 ? -12.472 -3.903 6.163 1.00 83.75 182 ASN A C 1
ATOM 1495 O O . ASN A 1 182 ? -13.327 -3.090 6.527 1.00 83.75 182 ASN A O 1
ATOM 1499 N N . GLU A 1 183 ? -11.564 -4.454 6.960 1.00 86.50 183 GLU A N 1
ATOM 1500 C CA . GLU A 1 183 ? -11.362 -4.106 8.358 1.00 86.50 183 GLU A CA 1
ATOM 1501 C C . GLU A 1 183 ? -10.306 -3.005 8.432 1.00 86.50 183 GLU A C 1
ATOM 1503 O O . GLU A 1 183 ? -9.138 -3.185 8.079 1.00 86.50 183 GLU A O 1
ATOM 1508 N N . LEU A 1 184 ? -10.756 -1.818 8.823 1.00 88.69 184 LEU A N 1
ATOM 1509 C CA . LEU A 1 184 ? -9.930 -0.636 8.981 1.00 88.69 184 LEU A CA 1
ATOM 1510 C C . LEU A 1 184 ? -9.720 -0.361 10.462 1.00 88.69 184 LEU A C 1
ATOM 1512 O O . LEU A 1 184 ? -10.626 -0.524 11.278 1.00 88.69 184 LEU A O 1
ATOM 1516 N N . PHE A 1 185 ? -8.524 0.124 10.782 1.00 90.44 185 PHE A N 1
ATOM 1517 C CA . PHE A 1 185 ? -8.153 0.579 12.121 1.00 90.44 185 PHE A CA 1
ATOM 1518 C C . PHE A 1 185 ? -8.168 -0.488 13.226 1.00 90.44 185 PHE A C 1
ATOM 1520 O O . PHE A 1 185 ? -8.081 -0.130 14.395 1.00 90.44 185 PHE A O 1
ATOM 1527 N N . SER A 1 186 ? -8.214 -1.777 12.876 1.00 87.62 186 SER A N 1
ATOM 1528 C CA . SER A 1 186 ? -7.806 -2.841 13.797 1.00 87.62 186 SER A CA 1
ATOM 1529 C C . SER A 1 186 ? -6.329 -2.679 14.180 1.00 87.62 186 SER A C 1
ATOM 1531 O O . SER A 1 186 ? -5.560 -2.024 13.469 1.00 87.62 186 SER A O 1
ATOM 1533 N N . GLU A 1 187 ? -5.899 -3.293 15.282 1.00 85.00 187 GLU A N 1
ATOM 1534 C CA . GLU A 1 187 ? -4.490 -3.265 15.703 1.00 85.00 187 GLU A CA 1
ATOM 1535 C C . GLU A 1 187 ? -3.561 -3.784 14.590 1.00 85.00 187 GLU A C 1
ATOM 1537 O O . GLU A 1 187 ? -2.576 -3.133 14.236 1.00 85.00 187 GLU A O 1
ATOM 1542 N N . SER A 1 188 ? -3.955 -4.879 13.935 1.00 81.88 188 SER A N 1
ATOM 1543 C CA . SER A 1 188 ? -3.290 -5.433 12.753 1.00 81.88 188 SER A CA 1
ATOM 1544 C C . SER A 1 188 ? -3.232 -4.450 11.575 1.00 81.88 188 SER A C 1
ATOM 1546 O O . SER A 1 188 ? -2.218 -4.351 10.873 1.00 81.88 188 SER A O 1
ATOM 1548 N N . PHE A 1 189 ? -4.302 -3.682 11.340 1.00 86.81 189 PHE A N 1
ATOM 1549 C CA . PHE A 1 189 ? -4.312 -2.633 10.322 1.00 86.81 189 PHE A CA 1
ATOM 1550 C C . PHE A 1 189 ? -3.341 -1.498 10.660 1.00 86.81 189 PHE A C 1
ATOM 1552 O O . PHE A 1 189 ? -2.580 -1.076 9.784 1.00 86.81 189 PHE A O 1
ATOM 1559 N N . LEU A 1 190 ? -3.363 -1.019 11.905 1.00 88.25 190 LEU A N 1
ATOM 1560 C CA . LEU A 1 190 ? -2.519 0.079 12.366 1.00 88.25 190 LEU A CA 1
ATOM 1561 C C . LEU A 1 190 ? -1.041 -0.290 12.333 1.00 88.25 190 LEU A C 1
ATOM 1563 O O . LEU A 1 190 ? -0.251 0.500 11.830 1.00 88.25 190 LEU A O 1
ATOM 1567 N N . GLY A 1 191 ? -0.677 -1.500 12.762 1.00 85.12 191 GLY A N 1
ATOM 1568 C CA . GLY A 1 191 ? 0.701 -1.977 12.652 1.00 85.12 191 GLY A CA 1
ATOM 1569 C C . GLY A 1 191 ? 1.193 -1.968 11.202 1.00 85.12 191 GLY A C 1
ATOM 1570 O O . GLY A 1 191 ? 2.322 -1.596 10.922 1.00 85.12 191 GLY A O 1
ATOM 1571 N N . TRP A 1 192 ? 0.333 -2.293 10.237 1.00 84.38 192 TRP A N 1
ATOM 1572 C CA . TRP A 1 192 ? 0.699 -2.257 8.817 1.00 84.38 192 TRP A CA 1
ATOM 1573 C C . TRP A 1 192 ? 0.837 -0.850 8.227 1.00 84.38 192 TRP A C 1
ATOM 1575 O O . TRP A 1 192 ? 1.737 -0.609 7.420 1.00 84.38 192 TRP A O 1
ATOM 1585 N N . ILE A 1 193 ? -0.065 0.071 8.572 1.00 86.31 193 ILE A N 1
ATOM 1586 C CA . ILE A 1 193 ? -0.025 1.433 8.020 1.00 86.31 193 ILE A CA 1
ATOM 1587 C C . ILE A 1 193 ? 1.000 2.316 8.748 1.00 86.31 193 ILE A C 1
ATOM 1589 O O . ILE A 1 193 ? 1.557 3.229 8.141 1.00 86.31 193 ILE A O 1
ATOM 1593 N N . LEU A 1 194 ? 1.291 2.003 10.013 1.00 88.06 194 LEU A N 1
ATOM 1594 C CA . LEU A 1 194 ? 2.196 2.719 10.909 1.00 88.06 194 LEU A CA 1
ATOM 1595 C C . LEU A 1 194 ? 3.128 1.730 11.650 1.00 88.06 194 LEU A C 1
ATOM 1597 O O . LEU A 1 194 ? 2.998 1.559 12.862 1.00 88.06 194 LEU A O 1
ATOM 1601 N N . PRO A 1 195 ? 4.089 1.090 10.958 1.00 83.75 195 PRO A N 1
ATOM 1602 C CA . PRO A 1 195 ? 4.930 0.036 11.543 1.00 83.75 195 PRO A CA 1
ATOM 1603 C C . PRO A 1 195 ? 5.847 0.513 12.677 1.00 83.75 195 PRO A C 1
ATOM 1605 O O . PRO A 1 195 ? 6.225 -0.276 13.536 1.00 83.75 195 PRO A O 1
ATOM 1608 N N . ASP A 1 196 ? 6.183 1.803 12.715 1.00 84.50 196 ASP A N 1
ATOM 1609 C CA . ASP A 1 196 ? 7.096 2.374 13.715 1.00 84.50 196 ASP A CA 1
ATOM 1610 C C . ASP A 1 196 ? 6.383 2.829 15.004 1.00 84.50 196 ASP A C 1
ATOM 1612 O O . ASP A 1 196 ? 6.999 3.408 15.904 1.00 84.50 196 ASP A O 1
ATOM 1616 N N . ILE A 1 197 ? 5.066 2.628 15.091 1.00 84.81 197 ILE A N 1
ATOM 1617 C CA . ILE A 1 197 ? 4.246 3.100 16.203 1.00 84.81 197 ILE A CA 1
ATOM 1618 C C . ILE A 1 197 ? 4.001 1.975 17.196 1.00 84.81 197 ILE A C 1
ATOM 1620 O O . ILE A 1 197 ? 3.394 0.959 16.883 1.00 84.81 197 ILE A O 1
ATOM 1624 N N . ASP A 1 198 ? 4.414 2.214 18.438 1.00 84.19 198 ASP A N 1
ATOM 1625 C CA . ASP A 1 198 ? 4.022 1.376 19.564 1.00 84.19 198 ASP A CA 1
ATOM 1626 C C . ASP A 1 198 ? 2.526 1.566 19.877 1.00 84.19 198 ASP A C 1
ATOM 1628 O O . ASP A 1 198 ? 2.083 2.682 20.197 1.00 84.19 198 ASP A O 1
ATOM 1632 N N . LEU A 1 199 ? 1.780 0.464 19.743 1.00 84.81 199 LEU A N 1
ATOM 1633 C CA . LEU A 1 199 ? 0.339 0.326 19.975 1.00 84.81 199 LEU A CA 1
ATOM 1634 C C . LEU A 1 199 ? 0.023 -0.373 21.313 1.00 84.81 199 LEU A C 1
ATOM 1636 O O . LEU A 1 199 ? -1.140 -0.677 21.584 1.00 84.81 199 LEU A O 1
ATOM 1640 N N . SER A 1 200 ? 1.029 -0.640 22.157 1.00 83.69 200 SER A N 1
ATOM 1641 C CA . SER A 1 200 ? 0.843 -1.311 23.453 1.00 83.69 200 SER A CA 1
ATOM 1642 C C . SER A 1 200 ? -0.009 -0.497 24.434 1.00 83.69 200 SER A C 1
ATOM 1644 O O . SER A 1 200 ? -0.850 -1.061 25.136 1.00 83.69 200 SER A O 1
ATOM 1646 N N . GLU A 1 201 ? 0.148 0.824 24.427 1.00 84.94 201 GLU A N 1
ATOM 1647 C CA . GLU A 1 201 ? -0.623 1.772 25.235 1.00 84.94 201 GLU A CA 1
ATOM 1648 C C . GLU A 1 201 ? -2.062 1.957 24.722 1.00 84.94 201 GLU A C 1
ATOM 1650 O O . GLU A 1 201 ? -2.392 1.613 23.583 1.00 84.94 201 GLU A O 1
ATOM 1655 N N . ASP A 1 202 ? -2.923 2.537 25.561 1.00 87.75 202 ASP A N 1
ATOM 1656 C CA . ASP A 1 202 ? -4.269 2.932 25.154 1.00 87.75 202 ASP A CA 1
ATOM 1657 C C . ASP A 1 202 ? -4.220 4.075 24.133 1.00 87.75 202 ASP A C 1
ATOM 1659 O O . ASP A 1 202 ? -3.494 5.065 24.277 1.00 87.75 202 ASP A O 1
ATOM 1663 N N . TYR A 1 203 ? -5.034 3.946 23.088 1.00 91.06 203 TYR A N 1
ATOM 1664 C CA . TYR A 1 203 ? -5.157 4.944 22.037 1.00 91.06 203 TYR A CA 1
ATOM 1665 C C . TYR A 1 203 ? -6.611 5.149 21.622 1.00 91.06 203 TYR A C 1
ATOM 1667 O O . TYR A 1 203 ? -7.476 4.285 21.792 1.00 91.06 203 TYR A O 1
ATOM 1675 N N . THR A 1 204 ? -6.878 6.331 21.074 1.00 91.81 204 THR A N 1
ATOM 1676 C CA . THR A 1 204 ? -8.165 6.696 20.478 1.00 91.81 204 THR A CA 1
ATOM 1677 C C . THR A 1 204 ? -7.931 7.137 19.049 1.00 91.81 204 THR A C 1
ATOM 1679 O O . THR A 1 204 ? -7.041 7.941 18.775 1.00 91.81 204 THR A O 1
ATOM 1682 N N . ILE A 1 205 ? -8.755 6.649 18.136 1.00 93.19 205 ILE A N 1
ATOM 1683 C CA . ILE A 1 205 ? -8.725 7.058 16.737 1.00 93.19 205 ILE A CA 1
ATOM 1684 C C . ILE A 1 205 ? -9.880 8.011 16.520 1.00 93.19 205 ILE A C 1
ATOM 1686 O O . ILE A 1 205 ? -10.990 7.748 16.969 1.00 93.19 205 ILE A O 1
ATOM 1690 N N . SER A 1 206 ? -9.613 9.134 15.866 1.00 92.31 206 SER A N 1
ATOM 1691 C CA . SER A 1 206 ? -10.621 10.116 15.482 1.00 92.31 206 SER A CA 1
ATOM 1692 C C . SER A 1 206 ? -10.631 10.254 13.972 1.00 92.31 206 SER A C 1
ATOM 1694 O O . SER A 1 206 ? -9.598 10.505 13.353 1.00 92.31 206 SER A O 1
ATOM 1696 N N . THR A 1 207 ? -11.809 10.085 13.387 1.00 93.06 207 THR A N 1
ATOM 1697 C CA . THR A 1 207 ? -12.025 10.104 11.941 1.00 93.06 207 THR A CA 1
ATOM 1698 C C . THR A 1 207 ? -13.011 11.198 11.569 1.00 93.06 207 THR A C 1
ATOM 1700 O O . THR A 1 207 ? -13.915 11.514 12.343 1.00 93.06 207 THR A O 1
ATOM 1703 N N . ILE A 1 208 ? -12.827 11.773 10.384 1.00 90.69 208 ILE A N 1
ATOM 1704 C CA . ILE A 1 208 ? -13.783 12.662 9.725 1.00 90.69 208 ILE A CA 1
ATOM 1705 C C . ILE A 1 208 ? -14.095 12.038 8.371 1.00 90.69 208 ILE A C 1
ATOM 1707 O O . ILE A 1 208 ? -13.186 11.869 7.555 1.00 90.69 208 ILE A O 1
ATOM 1711 N N . ASP A 1 209 ? -15.354 11.674 8.143 1.00 87.94 209 ASP A N 1
ATOM 1712 C CA . ASP A 1 209 ? -15.800 11.129 6.860 1.00 87.94 209 ASP A CA 1
ATOM 1713 C C . ASP A 1 209 ? -16.140 12.226 5.832 1.00 87.94 209 ASP A C 1
ATOM 1715 O O . ASP A 1 209 ? -16.106 13.427 6.112 1.00 87.94 209 ASP A O 1
ATOM 1719 N N . ASP A 1 210 ? -16.442 11.801 4.609 1.00 87.12 210 ASP A N 1
ATOM 1720 C CA . ASP A 1 210 ? -16.856 12.628 3.474 1.00 87.12 210 ASP A CA 1
ATOM 1721 C C . ASP A 1 210 ? -18.153 13.414 3.716 1.00 87.12 210 ASP A C 1
ATOM 1723 O O . ASP A 1 210 ? -18.373 14.463 3.108 1.00 87.12 210 ASP A O 1
ATOM 1727 N N . ASN A 1 211 ? -18.980 12.944 4.648 1.00 86.62 211 ASN A N 1
ATOM 1728 C CA . ASN A 1 211 ? -20.196 13.602 5.109 1.00 86.62 211 ASN A CA 1
ATOM 1729 C C . ASN A 1 211 ? -19.952 14.505 6.333 1.00 86.62 211 ASN A C 1
ATOM 1731 O O . ASN A 1 211 ? -20.904 15.045 6.899 1.00 86.62 211 ASN A O 1
ATOM 1735 N N . VAL A 1 212 ? -18.686 14.726 6.710 1.00 85.38 212 VAL A N 1
ATOM 1736 C CA . VAL A 1 212 ? -18.254 15.544 7.856 1.00 85.38 212 VAL A CA 1
ATOM 1737 C C . VAL A 1 212 ? -18.745 14.978 9.197 1.00 85.38 212 VAL A C 1
ATOM 1739 O O . VAL A 1 212 ? -18.785 15.679 10.210 1.00 85.38 212 VAL A O 1
ATOM 1742 N N . ASN A 1 213 ? -19.092 13.691 9.247 1.00 87.25 213 ASN A N 1
ATOM 1743 C CA . ASN A 1 213 ? -19.340 13.021 10.512 1.00 87.25 213 ASN A CA 1
ATOM 1744 C C . ASN A 1 213 ? -18.005 12.739 11.187 1.00 87.25 213 ASN A C 1
ATOM 1746 O O . ASN A 1 213 ? -17.070 12.210 10.581 1.00 87.25 213 ASN A O 1
ATOM 1750 N N . MET A 1 214 ? -17.942 13.086 12.467 1.00 88.50 214 MET A N 1
ATOM 1751 C CA . MET A 1 214 ? -16.794 12.806 13.307 1.00 88.50 214 MET A CA 1
ATOM 1752 C C . MET A 1 214 ? -17.093 11.582 14.159 1.00 88.50 214 MET A C 1
ATOM 1754 O O . MET A 1 214 ? -18.047 11.588 14.940 1.00 88.50 214 MET A O 1
ATOM 1758 N N . VAL A 1 215 ? -16.275 10.545 14.015 1.00 88.94 215 VAL A N 1
ATOM 1759 C CA . VAL A 1 215 ? -16.382 9.329 14.822 1.00 88.94 215 VAL A CA 1
ATOM 1760 C C . VAL A 1 215 ? -15.052 9.072 15.498 1.00 88.94 215 VAL A C 1
ATOM 1762 O O . VAL A 1 215 ? -14.008 9.030 14.843 1.00 88.94 215 VAL A O 1
ATOM 1765 N N . SER A 1 216 ? -15.115 8.894 16.815 1.00 90.12 216 SER A N 1
ATOM 1766 C CA . SER A 1 216 ? -13.974 8.519 17.636 1.00 90.12 216 SER A CA 1
ATOM 1767 C C . SER A 1 216 ? -14.238 7.184 18.312 1.00 90.12 216 SER A C 1
ATOM 1769 O O . SER A 1 216 ? -15.333 6.957 18.827 1.00 90.12 216 SER A O 1
ATOM 1771 N N . PHE A 1 217 ? -13.240 6.311 18.311 1.00 90.44 217 PHE A N 1
ATOM 1772 C CA . PHE A 1 217 ? -13.344 4.966 18.866 1.00 90.44 217 PHE A CA 1
ATOM 1773 C C . PHE A 1 217 ? -12.025 4.550 19.525 1.00 90.44 217 PHE A C 1
ATOM 1775 O O . PHE A 1 217 ? -10.959 5.092 19.217 1.00 90.44 217 PHE A O 1
ATOM 1782 N N . SER A 1 218 ? -12.119 3.655 20.507 1.00 90.69 218 SER A N 1
ATOM 1783 C CA . SER A 1 218 ? -10.987 3.233 21.340 1.00 90.69 218 SER A CA 1
ATOM 1784 C C . SER A 1 218 ? -10.235 2.043 20.738 1.00 90.69 218 SER A C 1
ATOM 1786 O O . SER A 1 218 ? -10.703 1.423 19.787 1.00 90.69 218 SER A O 1
ATOM 1788 N N . LYS A 1 219 ? -9.083 1.697 21.327 1.00 87.94 219 LYS A N 1
ATOM 1789 C CA . LYS A 1 219 ? -8.213 0.567 20.945 1.00 87.94 219 LYS A CA 1
ATOM 1790 C C . LYS A 1 219 ? -8.940 -0.753 20.646 1.00 87.94 219 LYS A C 1
ATOM 1792 O O . LYS A 1 219 ? -8.542 -1.476 19.742 1.00 87.94 219 LYS A O 1
ATOM 1797 N N . ASN A 1 220 ? -10.023 -1.056 21.361 1.00 87.12 220 ASN A N 1
ATOM 1798 C CA . ASN A 1 220 ? -10.762 -2.313 21.189 1.00 87.12 220 ASN A CA 1
ATOM 1799 C C . ASN A 1 220 ? -11.826 -2.247 20.088 1.00 87.12 220 ASN A C 1
ATOM 1801 O O . ASN A 1 220 ? -12.671 -3.134 20.002 1.00 87.12 220 ASN A O 1
ATOM 1805 N N . GLN A 1 221 ? -11.849 -1.185 19.288 1.00 89.88 221 GLN A N 1
ATOM 1806 C CA . GLN A 1 221 ? -12.850 -0.966 18.259 1.00 89.88 221 GLN A CA 1
ATOM 1807 C C . GLN A 1 221 ? -12.196 -0.785 16.896 1.00 89.88 221 GLN A C 1
ATOM 1809 O O . GLN A 1 221 ? -11.131 -0.188 16.771 1.00 89.88 221 GLN A O 1
ATOM 1814 N N . TYR A 1 222 ? -12.864 -1.282 15.866 1.00 90.00 222 TYR A N 1
ATOM 1815 C CA . TYR A 1 222 ? -12.420 -1.186 14.483 1.00 90.00 222 TYR A CA 1
ATOM 1816 C C . TYR A 1 222 ? -13.613 -0.932 13.566 1.00 90.00 222 TYR A C 1
ATOM 1818 O O . TYR A 1 222 ? -14.774 -1.099 13.952 1.00 90.00 222 TYR A O 1
ATOM 1826 N N . ILE A 1 223 ? -13.328 -0.506 12.341 1.00 90.56 223 ILE A N 1
ATOM 1827 C CA . ILE A 1 223 ? -14.345 -0.185 11.348 1.00 90.56 223 ILE A CA 1
ATOM 1828 C C . ILE A 1 223 ? -14.425 -1.299 10.310 1.00 90.56 223 ILE A C 1
ATOM 1830 O O . ILE A 1 223 ? -13.411 -1.696 9.744 1.00 90.56 223 ILE A O 1
ATOM 1834 N N . VAL A 1 224 ? -15.641 -1.750 10.002 1.00 88.56 224 VAL A N 1
ATOM 1835 C CA . VAL A 1 224 ? -15.918 -2.626 8.857 1.00 88.56 224 VAL A CA 1
ATOM 1836 C C . VAL A 1 224 ? -16.683 -1.847 7.802 1.00 88.56 224 VAL A C 1
ATOM 1838 O O . VAL A 1 224 ? -17.765 -1.322 8.067 1.00 88.56 224 VAL A O 1
ATOM 1841 N N . LEU A 1 225 ? -16.131 -1.775 6.592 1.00 87.06 225 LEU A N 1
ATOM 1842 C CA . LEU A 1 225 ? -16.797 -1.123 5.467 1.00 87.06 225 LEU A CA 1
ATOM 1843 C C . LEU A 1 225 ? -17.920 -2.003 4.905 1.00 87.06 225 LEU A C 1
ATOM 1845 O O . LEU A 1 225 ? -17.715 -3.181 4.633 1.00 87.06 225 LEU A O 1
ATOM 1849 N N . ASN A 1 226 ? -19.084 -1.417 4.641 1.00 85.81 226 ASN A N 1
ATOM 1850 C CA . ASN A 1 226 ? -20.258 -2.099 4.092 1.00 85.81 226 ASN A CA 1
ATOM 1851 C C . ASN A 1 226 ? -20.790 -1.376 2.845 1.00 85.81 226 ASN A C 1
ATOM 1853 O O . ASN A 1 226 ? -20.351 -0.278 2.515 1.00 85.81 226 ASN A O 1
ATOM 1857 N N . GLU A 1 227 ? -21.784 -1.961 2.164 1.00 82.19 227 GLU A N 1
ATOM 1858 C CA . GLU A 1 227 ? -22.412 -1.335 0.983 1.00 82.19 227 GLU A CA 1
ATOM 1859 C C . GLU A 1 227 ? -23.055 0.030 1.290 1.00 82.19 227 GLU A C 1
ATOM 1861 O O . GLU A 1 227 ? -23.057 0.918 0.440 1.00 82.19 227 GLU A O 1
ATOM 1866 N N . ASN A 1 228 ? -23.567 0.211 2.512 1.00 82.25 228 ASN A N 1
ATOM 1867 C CA . ASN A 1 228 ? -24.322 1.401 2.919 1.00 82.25 228 ASN A CA 1
ATOM 1868 C C . ASN A 1 228 ? -23.512 2.410 3.745 1.00 82.25 228 ASN A C 1
ATOM 1870 O O . ASN A 1 228 ? -24.072 3.414 4.177 1.00 82.25 228 ASN A O 1
ATOM 1874 N N . GLY A 1 229 ? -22.237 2.140 4.028 1.00 86.62 229 GLY A N 1
ATOM 1875 C CA . GLY A 1 229 ? -21.482 2.934 4.991 1.00 86.62 229 GLY A CA 1
ATOM 1876 C C . GLY A 1 229 ? -20.407 2.117 5.690 1.00 86.62 229 GLY A C 1
ATOM 1877 O O . GLY A 1 229 ? -19.653 1.377 5.055 1.00 86.62 229 GLY A O 1
ATOM 1878 N N . TYR A 1 230 ? -20.351 2.246 7.009 1.00 89.12 230 TYR A N 1
ATOM 1879 C CA . TYR A 1 230 ? -19.424 1.514 7.852 1.00 89.12 230 TYR A CA 1
ATOM 1880 C C . TYR A 1 230 ? -20.048 1.197 9.212 1.00 89.12 230 TYR A C 1
ATOM 1882 O O . TYR A 1 230 ? -20.856 1.974 9.717 1.00 89.12 230 TYR A O 1
ATOM 1890 N N . ASP A 1 231 ? -19.645 0.072 9.797 1.00 88.81 231 ASP A N 1
ATOM 1891 C CA . ASP A 1 231 ? -20.016 -0.318 11.156 1.00 88.81 231 ASP A CA 1
ATOM 1892 C C . ASP A 1 231 ? -18.788 -0.234 12.064 1.00 88.81 231 ASP A C 1
ATOM 1894 O O . ASP A 1 231 ? -17.710 -0.708 11.698 1.00 88.81 231 ASP A O 1
ATOM 1898 N N . VAL A 1 232 ? -18.953 0.322 13.265 1.00 89.31 232 VAL A N 1
ATOM 1899 C CA . VAL A 1 232 ? -17.938 0.243 14.323 1.00 89.31 232 VAL A CA 1
ATOM 1900 C C . VAL A 1 232 ? -18.188 -1.035 15.117 1.00 89.31 232 VAL A C 1
ATOM 1902 O O . VAL A 1 232 ? -19.231 -1.175 15.759 1.00 89.31 232 VAL A O 1
ATOM 1905 N N . LYS A 1 233 ? -17.244 -1.972 15.067 1.00 87.94 233 LYS A N 1
ATOM 1906 C CA . LYS A 1 233 ? -17.285 -3.223 15.827 1.00 87.94 233 LYS A CA 1
ATOM 1907 C C . LYS A 1 233 ? -16.322 -3.159 16.999 1.00 87.94 233 LYS A C 1
ATOM 1909 O O . LYS A 1 233 ? -15.259 -2.557 16.897 1.00 87.94 233 LYS A O 1
ATOM 1914 N N . THR A 1 234 ? -16.691 -3.806 18.097 1.00 88.56 234 THR A N 1
ATOM 1915 C CA . THR A 1 234 ? -15.823 -3.986 19.263 1.00 88.56 234 THR A CA 1
ATOM 1916 C C . THR A 1 234 ? -15.257 -5.402 19.226 1.00 88.56 234 THR A C 1
ATOM 1918 O O . THR A 1 234 ? -16.001 -6.347 18.971 1.00 88.56 234 THR A O 1
ATOM 1921 N N . LEU A 1 235 ? -13.957 -5.550 19.469 1.00 81.06 235 LEU A N 1
ATOM 1922 C CA . LEU A 1 235 ? -13.320 -6.839 19.712 1.00 81.06 235 LEU A CA 1
ATOM 1923 C C . LEU A 1 235 ? -13.968 -7.467 20.948 1.00 81.06 235 LEU A C 1
ATOM 1925 O O . LEU A 1 235 ? -13.945 -6.885 22.035 1.00 81.06 235 LEU A O 1
ATOM 1929 N N . GLU A 1 236 ? -14.571 -8.640 20.783 1.00 72.12 236 GLU A N 1
ATOM 1930 C CA . GLU A 1 236 ? -15.015 -9.436 21.920 1.00 72.12 236 GLU A CA 1
ATOM 1931 C C . GLU A 1 236 ? -13.757 -9.885 22.668 1.00 72.12 236 GLU A C 1
ATOM 1933 O O . GLU A 1 236 ? -12.923 -10.620 22.137 1.00 72.12 236 GLU A O 1
ATOM 1938 N N . SER A 1 237 ? -13.567 -9.379 23.887 1.00 46.59 237 SER A N 1
ATOM 1939 C CA . SER A 1 237 ? -12.493 -9.840 24.756 1.00 46.59 237 SER A CA 1
ATOM 1940 C C . SER A 1 237 ? -12.677 -11.339 24.973 1.00 46.59 237 SER A C 1
ATOM 1942 O O . SER A 1 237 ? -13.676 -11.744 25.569 1.00 46.59 237 SER A O 1
ATOM 1944 N N . LYS A 1 238 ? -11.706 -12.155 24.547 1.00 43.53 238 LYS A N 1
ATOM 1945 C CA . LYS A 1 238 ? -11.577 -13.572 24.934 1.00 43.53 238 LYS A CA 1
ATOM 1946 C C . LYS A 1 238 ? -11.198 -13.713 26.419 1.00 43.53 238 LYS A C 1
ATOM 1948 O O . LYS A 1 238 ? -10.285 -14.443 26.779 1.00 43.53 238 LYS A O 1
ATOM 1953 N N . GLU A 1 239 ? -11.893 -12.997 27.290 1.00 38.09 239 GLU A N 1
ATOM 1954 C CA . GLU A 1 239 ? -11.879 -13.182 28.732 1.00 38.09 239 GLU A CA 1
ATOM 1955 C C . GLU A 1 239 ? -13.334 -13.433 29.148 1.00 38.09 239 GLU A C 1
ATOM 1957 O O . GLU A 1 239 ? -14.145 -12.506 29.169 1.00 38.09 239 GLU A O 1
ATOM 1962 N N . ASN A 1 240 ? -13.630 -14.704 29.465 1.00 35.09 240 ASN A N 1
ATOM 1963 C CA . ASN A 1 240 ? -14.876 -15.274 30.026 1.00 35.09 240 ASN A CA 1
ATOM 1964 C C . ASN A 1 240 ? -15.735 -16.210 29.148 1.00 35.09 240 ASN A C 1
ATOM 1966 O O . ASN A 1 240 ? -16.929 -16.358 29.421 1.00 35.09 240 ASN A O 1
ATOM 1970 N N . ASP A 1 241 ? -15.149 -16.956 28.208 1.00 36.81 241 ASP A N 1
ATOM 1971 C CA . ASP A 1 241 ? -15.840 -18.132 27.640 1.00 36.81 241 ASP A CA 1
ATOM 1972 C C . ASP A 1 241 ? -15.602 -19.441 28.417 1.00 36.81 241 ASP A C 1
ATOM 1974 O O . ASP A 1 241 ? -16.371 -20.385 28.257 1.00 36.81 241 ASP A O 1
ATOM 1978 N N . GLU A 1 242 ? -14.661 -19.491 29.370 1.00 39.75 242 GLU A N 1
ATOM 1979 C CA . GLU A 1 242 ? -14.529 -20.659 30.266 1.00 39.75 242 GLU A CA 1
ATOM 1980 C C . GLU A 1 242 ? -15.526 -20.653 31.447 1.00 39.75 242 GLU A C 1
ATOM 1982 O O . GLU A 1 242 ? -15.854 -21.709 31.984 1.00 39.75 242 GLU A O 1
ATOM 1987 N N . ASP A 1 243 ? -16.105 -19.501 31.812 1.00 43.41 243 ASP A N 1
ATOM 1988 C CA . ASP A 1 243 ? -17.037 -19.397 32.954 1.00 43.41 243 ASP A CA 1
ATOM 1989 C C . ASP A 1 243 ? -18.528 -19.422 32.558 1.00 43.41 243 ASP A C 1
ATOM 1991 O O . ASP A 1 243 ? -19.413 -19.581 33.412 1.00 43.41 243 ASP A O 1
ATOM 1995 N N . THR A 1 244 ? -18.840 -19.301 31.264 1.00 41.16 244 THR A N 1
ATOM 1996 C CA . THR A 1 244 ? -20.233 -19.258 30.783 1.00 41.16 244 THR A CA 1
ATOM 1997 C C . THR A 1 244 ? -20.766 -20.647 30.407 1.00 41.16 244 THR A C 1
ATOM 1999 O O . THR A 1 244 ? -21.963 -20.913 30.575 1.00 41.16 244 THR A O 1
ATOM 2002 N N . GLU A 1 245 ? -19.896 -21.583 30.011 1.00 43.75 245 GLU A N 1
ATOM 2003 C CA . GLU A 1 245 ? -20.269 -22.999 29.860 1.00 43.75 245 GLU A CA 1
ATOM 2004 C C . GLU A 1 245 ? -20.359 -23.718 31.214 1.00 43.75 245 GLU A C 1
ATOM 2006 O O . GLU A 1 245 ? -21.315 -24.463 31.441 1.00 43.75 245 GLU A O 1
ATOM 2011 N N . ALA A 1 246 ? -19.503 -23.380 32.187 1.00 42.44 246 ALA A N 1
ATOM 2012 C CA . ALA A 1 246 ? -19.584 -23.931 33.543 1.00 42.44 246 ALA A CA 1
ATOM 2013 C C . ALA A 1 246 ? -20.890 -23.547 34.275 1.00 42.44 246 ALA A C 1
ATOM 2015 O O . ALA A 1 246 ? -21.445 -24.349 35.031 1.00 42.44 246 ALA A O 1
ATOM 2016 N N . LYS A 1 247 ? -21.453 -22.355 34.016 1.00 42.91 247 LYS A N 1
ATOM 2017 C CA . LYS A 1 247 ? -22.762 -21.954 34.573 1.00 42.91 247 LYS A CA 1
ATOM 2018 C C . LYS A 1 247 ? -23.954 -22.583 33.851 1.00 42.91 247 LYS A C 1
ATOM 2020 O O . LYS A 1 247 ? -24.929 -22.937 34.516 1.00 42.91 247 LYS A O 1
ATOM 2025 N N . LYS A 1 248 ? -23.878 -22.801 32.533 1.00 45.47 248 LYS A N 1
ATOM 2026 C CA . LYS A 1 248 ? -24.930 -23.527 31.796 1.00 45.47 248 LYS A CA 1
ATOM 2027 C C . LYS A 1 248 ? -24.925 -25.028 32.101 1.00 45.47 248 LYS A C 1
ATOM 2029 O O . LYS A 1 248 ? -25.997 -25.632 32.103 1.00 45.47 248 LYS A O 1
ATOM 2034 N N . GLU A 1 249 ? -23.780 -25.621 32.441 1.00 46.72 249 GLU A N 1
ATOM 2035 C CA . GLU A 1 249 ? -23.710 -27.005 32.929 1.00 46.72 249 GLU A CA 1
ATOM 2036 C C . GLU A 1 249 ? -24.091 -27.149 34.413 1.00 46.72 249 GLU A C 1
ATOM 2038 O O . GLU A 1 249 ? -24.744 -28.133 34.777 1.00 46.72 249 GLU A O 1
ATOM 2043 N N . MET A 1 250 ? -23.814 -26.157 35.272 1.00 44.94 250 MET A N 1
ATOM 2044 C CA . MET A 1 250 ? -24.293 -26.174 36.664 1.00 44.94 250 MET A CA 1
ATOM 2045 C C . MET A 1 250 ? -25.817 -25.982 36.792 1.00 44.94 250 MET A C 1
ATOM 2047 O O . MET A 1 250 ? -26.427 -26.630 37.644 1.00 44.94 250 MET A O 1
ATOM 2051 N N . GLU A 1 251 ? -26.476 -25.189 35.936 1.00 40.44 251 GLU A N 1
ATOM 2052 C CA . GLU A 1 251 ? -27.953 -25.097 35.923 1.00 40.44 251 GLU A CA 1
ATOM 2053 C C . GLU A 1 251 ? -28.634 -26.332 35.298 1.00 40.44 251 GLU A C 1
ATOM 2055 O O . GLU A 1 251 ? -29.739 -26.715 35.704 1.00 40.44 251 GLU A O 1
ATOM 2060 N N . LYS A 1 252 ? -27.965 -27.031 34.370 1.00 41.47 252 LYS A N 1
ATOM 2061 C CA . LYS A 1 252 ? -28.461 -28.311 33.831 1.00 41.47 252 LYS A CA 1
ATOM 2062 C C . LYS A 1 252 ? -28.304 -29.472 34.814 1.00 41.47 252 LYS A C 1
ATOM 2064 O O . LYS A 1 252 ? -29.176 -30.335 34.860 1.00 41.47 252 LYS A O 1
ATOM 2069 N N . ASN A 1 253 ? -27.262 -29.472 35.648 1.00 40.69 253 ASN A N 1
ATOM 2070 C CA . ASN A 1 253 ? -27.061 -30.527 36.646 1.00 40.69 253 ASN A CA 1
ATOM 2071 C C . ASN A 1 253 ? -27.860 -30.328 37.945 1.00 40.69 253 ASN A C 1
ATOM 2073 O O . ASN A 1 253 ? -28.134 -31.313 38.630 1.00 40.69 253 ASN A O 1
ATOM 2077 N N . ASN A 1 254 ? -28.326 -29.112 38.260 1.00 41.06 254 ASN A N 1
ATOM 2078 C CA . ASN A 1 254 ? -29.206 -28.882 39.418 1.00 41.06 254 ASN A CA 1
ATOM 2079 C C . ASN A 1 254 ? -30.712 -28.978 39.114 1.00 41.06 254 ASN A C 1
ATOM 2081 O O . ASN A 1 254 ? -31.523 -28.983 40.039 1.00 41.06 254 ASN A O 1
ATOM 2085 N N . SER A 1 255 ? -31.110 -29.115 37.845 1.00 42.00 255 SER A N 1
ATOM 2086 C CA . SER A 1 255 ? -32.517 -29.315 37.453 1.00 42.00 255 SER A CA 1
ATOM 2087 C C . SER A 1 255 ? -32.927 -30.794 37.316 1.00 42.00 255 SER A C 1
ATOM 2089 O O . SER A 1 255 ? -34.095 -31.090 37.066 1.00 42.00 255 SER A O 1
ATOM 2091 N N . GLY A 1 256 ? -32.002 -31.737 37.546 1.00 40.06 256 GLY A N 1
ATOM 2092 C CA . GLY A 1 256 ? -32.214 -33.176 37.331 1.00 40.06 256 GLY A CA 1
ATOM 2093 C C . GLY A 1 256 ? -32.513 -34.041 38.564 1.00 40.06 256 GLY A C 1
ATOM 2094 O O . GLY A 1 256 ? -32.821 -35.218 38.391 1.00 40.06 256 GLY A O 1
ATOM 2095 N N . LEU A 1 257 ? -32.445 -33.516 39.798 1.00 44.72 257 LEU A N 1
ATOM 2096 C CA . LEU A 1 257 ? -32.476 -34.354 41.019 1.00 44.72 257 LEU A CA 1
ATOM 2097 C C . LEU A 1 257 ? -33.665 -34.148 41.977 1.00 44.72 257 LEU A C 1
ATOM 2099 O O . LEU A 1 257 ? -33.753 -34.858 42.973 1.00 44.72 257 LEU A O 1
ATOM 2103 N N . PHE A 1 258 ? -34.634 -33.275 41.671 1.00 43.81 258 PHE A N 1
ATOM 2104 C CA . PHE A 1 258 ? -35.837 -33.090 42.514 1.00 43.81 258 PHE A CA 1
ATOM 2105 C C . PHE A 1 258 ? -37.163 -32.971 41.737 1.00 43.81 258 PHE A C 1
ATOM 2107 O O . PHE A 1 258 ? -38.077 -32.269 42.155 1.00 43.81 258 PHE A O 1
ATOM 2114 N N . SER A 1 259 ? -37.315 -33.704 40.630 1.00 36.97 259 SER A N 1
ATOM 2115 C CA . SER A 1 259 ? -38.600 -33.805 39.901 1.00 36.97 259 SER A CA 1
ATOM 2116 C C . SER A 1 259 ? -39.473 -35.003 40.340 1.00 36.97 259 SER A C 1
ATOM 2118 O O . SER A 1 259 ? -40.593 -35.175 39.868 1.00 36.97 259 SER A O 1
ATOM 2120 N N . TRP A 1 260 ? -39.010 -35.842 41.282 1.00 39.12 260 TRP A N 1
ATOM 2121 C CA . TRP A 1 260 ? -39.708 -37.091 41.644 1.00 39.12 260 TRP A CA 1
ATOM 2122 C C . TRP A 1 260 ? -40.531 -37.066 42.946 1.00 39.12 260 TRP A C 1
ATOM 2124 O O . TRP A 1 260 ? -41.109 -38.078 43.325 1.00 39.12 260 TRP A O 1
ATOM 2134 N N . PHE A 1 261 ? -40.666 -35.915 43.611 1.00 39.19 261 PHE A N 1
ATOM 2135 C CA . PHE A 1 261 ? -41.538 -35.764 44.787 1.00 39.19 261 PHE A CA 1
ATOM 2136 C C . PHE A 1 261 ? -42.422 -34.521 44.675 1.00 39.19 261 PHE A C 1
ATOM 2138 O O . PHE A 1 261 ? -42.266 -33.569 45.429 1.00 39.19 261 PHE A O 1
ATOM 2145 N N . ASN A 1 262 ? -43.355 -34.514 43.723 1.00 44.53 262 ASN A N 1
ATOM 2146 C CA . ASN A 1 262 ? -44.686 -33.945 43.952 1.00 44.53 262 ASN A CA 1
ATOM 2147 C C . ASN A 1 262 ? -45.562 -34.117 42.719 1.00 44.53 262 ASN A C 1
ATOM 2149 O O . ASN A 1 262 ? -45.500 -33.323 41.785 1.00 44.53 262 ASN A O 1
ATOM 2153 N N . THR A 1 263 ? -46.424 -35.128 42.738 1.00 38.44 263 THR A N 1
ATOM 2154 C CA . THR A 1 263 ? -47.789 -35.017 42.205 1.00 38.44 263 THR A CA 1
ATOM 2155 C C . THR A 1 263 ? -48.594 -36.256 42.586 1.00 38.44 263 THR A C 1
ATOM 2157 O O . THR A 1 263 ? -48.073 -37.368 42.550 1.00 38.44 263 THR A O 1
ATOM 2160 N N . ASN A 1 264 ? -49.876 -36.024 42.899 1.00 36.72 264 ASN A N 1
ATOM 2161 C CA . ASN A 1 264 ? -50.951 -36.947 43.312 1.00 36.72 264 ASN A CA 1
ATOM 2162 C C . ASN A 1 264 ? -51.107 -37.027 44.843 1.00 36.72 264 ASN A C 1
ATOM 2164 O O . ASN A 1 264 ? -50.248 -37.560 45.525 1.00 36.72 264 ASN A O 1
ATOM 2168 N N . LYS A 1 265 ? -52.179 -36.542 45.479 1.00 37.19 265 LYS A N 1
ATOM 2169 C CA . LYS A 1 265 ? -53.567 -36.322 45.040 1.00 37.19 265 LYS A CA 1
ATOM 2170 C C . LYS A 1 265 ? -54.251 -35.327 45.989 1.00 37.19 265 LYS A C 1
ATOM 2172 O O . LYS A 1 265 ? -54.176 -35.496 47.201 1.00 37.19 265 LYS A O 1
ATOM 2177 N N . ALA A 1 266 ? -55.001 -34.385 45.432 1.00 41.34 266 ALA A N 1
ATOM 2178 C CA . ALA A 1 266 ? -56.180 -33.804 46.067 1.00 41.34 266 ALA A CA 1
ATOM 2179 C C . ALA A 1 266 ? -57.222 -33.537 44.971 1.00 41.34 266 ALA A C 1
ATOM 2181 O O . ALA A 1 266 ? -56.829 -33.170 43.861 1.00 41.34 266 ALA A O 1
ATOM 2182 N N . LYS A 1 267 ? -58.503 -33.697 45.339 1.00 42.44 267 LYS A N 1
ATOM 2183 C CA . LYS A 1 267 ? -59.753 -33.776 44.548 1.00 42.44 267 LYS A CA 1
ATOM 2184 C C . LYS A 1 267 ? -60.192 -35.209 44.234 1.00 42.44 267 LYS A C 1
ATOM 2186 O O . LYS A 1 267 ? -59.414 -35.965 43.663 1.00 42.44 267 LYS A O 1
ATOM 2191 N N . ASP A 1 268 ? -61.397 -35.663 44.555 1.00 44.16 268 ASP A N 1
ATOM 2192 C CA . ASP A 1 268 ? -62.577 -35.102 45.236 1.00 44.16 268 ASP A CA 1
ATOM 2193 C C . ASP A 1 268 ? -63.383 -36.301 45.807 1.00 44.16 268 ASP A C 1
ATOM 2195 O O . ASP A 1 268 ? -63.117 -37.439 45.408 1.00 44.16 268 ASP A O 1
ATOM 2199 N N . GLU A 1 269 ? -64.365 -35.997 46.672 1.00 36.44 269 GLU A N 1
ATOM 2200 C CA . GLU A 1 269 ? -65.300 -36.848 47.461 1.00 36.44 269 GLU A CA 1
ATOM 2201 C C . GLU A 1 269 ? -64.911 -37.161 48.915 1.00 36.44 269 GLU A C 1
ATOM 2203 O O . GLU A 1 269 ? -63.942 -37.910 49.174 1.00 36.44 269 GLU A O 1
#

Secondary structure (DSSP, 8-state):
--SHHHHHHHHHHHHHHHHHHHHHHHHHHHHHHHHH----HHHHHHHHHHHHHHHHHHHHHHHHHHHHHHHHHHHHHSPPPPP--EEEEETTEEEEEE-HHHHHT--GGG-SS--SEEEEEEEETTEEEEEEEEEES-TT---SS---B-S--EEEEEEEETTS--EE--TTTTSB--BTT-EESSHHHHHHH-TT---SS-EEEEEEETT--EEEEETTEEEEEETTEEEEEE---SSSSHHHHHHHHHHHHHSSSSSSS--------